Protein AF-A6TVT4-F1 (afdb_monomer)

Radius of gyration: 26.57 Å; Cα contacts (8 Å, |Δi|>4): 561; chains: 1; bounding box: 89×46×65 Å

Organism: Alkaliphilus metalliredigens (strain QYMF) (NCBI:txid293826)

Sequence (328 aa):
MGGITVNKKIAVTGILLIVFSWIGNFMYFQSYQLEEPLFMEHYYDRGLRELVSFEIRYLINKNDNVNIYRIDIPGIPSERIRVSEQYSIDYVQHNLGVMVVEITDEEMHSWLNEDGIVFNEMTVYFNNGTSQQVDIGEIKIQKREAIDWEERALSQVSGGGSSNGNSYSLHKVEESLKVLSFEYDNKRKLEGFLHLYMNPSKIRLEEIMESESAFMESINEEDLKSQEELRRTYERMRDVQGSLFQIDGLTIKDIHFPMEFNSGEQIKISYYFDSTEEHDQRYHLFIDIEAMLLIETVEGVRRIQSLYIQNRPQFSSRQIRQIIKERR

pLDDT: mean 84.96, std 11.51, range [45.69, 98.38]

Mean predicted aligned error: 8.49 Å

Nearest PDB structures (foldseek):
  1eut-assembly1_A  TM=2.486E-01  e=4.578E-05  Micromonospora viridifaciens
  7upl-assembly1_I  TM=2.698E-01  e=1.304E-02  Homo sapiens
  8jiz-assembly1_F  TM=2.534E-01  e=8.913E-03  Homo sapiens
  8il3-assembly1_A  TM=2.626E-01  e=5.357E-02  Homo sapiens
  6y92-assembly1_L  TM=2.748E-01  e=3.219E-01  Homo sapiens

Foldseek 3Di:
DDDDDDDPVVVVVVVVVVVVVVVVVVVVLVVLADPDKAWFAEAAEAEDDQKDKDKTKIKHFPPDPKDWQFKAFPQAPRVQWGKDWDDWDDDPTIIITIIMIMGHDPVQVVRADQFGDKGQWMWTAIPVGDIDIDGHHIYGYGHDPDDDPVRDQWDWPDKDDDLQQKIKTKIAGQAKKWFAAKDW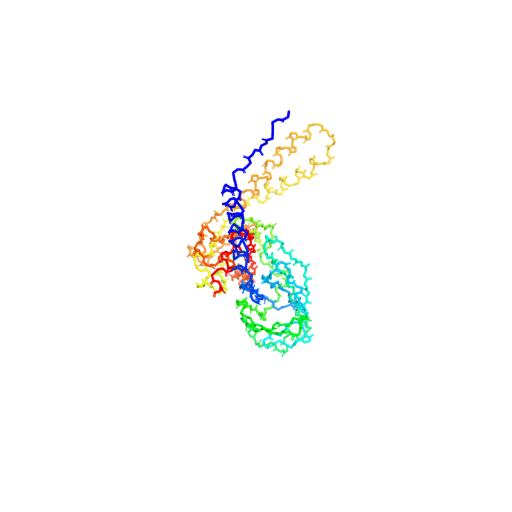PPCVVCVVFKWKFKDQDPPPVVLQVVLVVQLVVLVPDPDPVSVVSNVVSVVSNVVSVVVLRDDDHDTSVPDDDTDIDHHGTMMMMMMGGPPVDPPPPCLRYWYWIWMWTWMAGPVRDTDIDIDIRTDDHDDDSVRSSVNSVVVD

Solvent-accessible surface area (backbone atoms only — not comparable to full-atom values): 18505 Å² total; per-residue (Å²): 136,86,79,84,82,76,55,68,68,59,54,52,51,52,51,50,52,52,52,52,50,51,51,52,51,49,53,55,54,54,75,69,57,64,94,61,73,46,58,41,41,30,42,35,47,39,66,56,52,67,64,40,74,50,78,49,46,32,38,39,43,63,85,61,90,75,44,76,72,45,61,41,45,82,92,48,65,50,93,36,51,46,68,44,76,75,55,66,48,83,48,95,67,30,27,42,38,35,35,39,40,36,42,56,41,95,59,51,79,77,74,41,52,85,78,26,52,75,45,38,52,36,37,41,34,33,75,85,76,52,73,47,79,42,64,38,45,42,42,35,43,27,68,47,86,79,76,54,82,91,72,50,53,59,45,79,77,48,70,52,75,48,98,78,43,38,34,28,39,33,27,37,26,68,47,40,31,30,40,57,47,80,46,56,80,64,54,82,78,37,56,92,33,57,47,50,22,42,21,86,39,83,70,58,57,64,63,53,53,52,37,52,50,54,40,61,56,38,72,73,50,97,48,83,72,31,56,62,50,43,48,54,33,50,50,50,46,51,52,51,53,51,57,58,65,50,84,56,62,43,43,61,88,74,57,74,66,64,44,79,45,51,51,75,38,35,42,36,41,27,36,34,47,66,58,83,49,101,75,51,86,63,57,66,44,34,33,39,32,54,30,36,33,36,32,32,36,81,87,67,52,73,50,73,49,78,42,83,48,75,38,79,69,82,77,50,70,65,52,52,56,47,53,56,63,74,76,106

Structure (mmCIF, N/CA/C/O backbone):
data_AF-A6TVT4-F1
#
_entry.id   AF-A6TVT4-F1
#
loop_
_atom_site.group_PDB
_atom_site.id
_atom_site.type_symbol
_atom_site.label_atom_id
_atom_site.label_alt_id
_atom_site.label_comp_id
_atom_site.label_asym_id
_atom_site.label_entity_id
_atom_site.label_seq_id
_atom_site.pdbx_PDB_ins_code
_atom_site.Cartn_x
_atom_site.Cartn_y
_atom_site.Cartn_z
_atom_site.occupancy
_atom_site.B_iso_or_equiv
_atom_site.auth_seq_id
_atom_site.auth_comp_id
_atom_site.auth_asym_id
_atom_site.auth_atom_id
_atom_site.pdbx_PDB_model_num
ATOM 1 N N . MET A 1 1 ? 64.534 11.459 -24.566 1.00 45.69 1 MET A N 1
ATOM 2 C CA . MET A 1 1 ? 63.091 11.139 -24.605 1.00 45.69 1 MET A CA 1
ATOM 3 C C . MET A 1 1 ? 62.943 9.752 -25.213 1.00 45.69 1 MET A C 1
ATOM 5 O O . MET A 1 1 ? 63.152 9.608 -26.408 1.00 45.69 1 MET A O 1
ATOM 9 N N . GLY A 1 2 ? 62.726 8.719 -24.395 1.00 49.88 2 GLY A N 1
ATOM 10 C CA . GLY A 1 2 ? 62.531 7.353 -24.892 1.00 49.88 2 GLY A CA 1
ATOM 11 C C . GLY A 1 2 ? 61.108 7.190 -25.418 1.00 49.88 2 GLY A C 1
ATOM 12 O O . GLY A 1 2 ? 60.162 7.319 -24.647 1.00 49.88 2 GLY A O 1
ATOM 13 N N . GLY A 1 3 ? 60.951 6.965 -26.722 1.00 57.78 3 GLY A N 1
ATOM 14 C CA . GLY A 1 3 ? 59.649 6.707 -27.334 1.00 57.78 3 GLY A CA 1
ATOM 15 C C . GLY A 1 3 ? 59.134 5.324 -26.939 1.00 57.78 3 GLY A C 1
ATOM 16 O O . GLY A 1 3 ? 59.814 4.323 -27.158 1.00 57.78 3 GLY A O 1
ATOM 17 N N . ILE A 1 4 ? 57.937 5.262 -26.358 1.00 68.75 4 ILE A N 1
ATOM 18 C CA . ILE A 1 4 ? 57.260 3.997 -26.063 1.00 68.75 4 ILE A CA 1
ATOM 19 C C . ILE A 1 4 ? 56.846 3.370 -27.399 1.00 68.75 4 ILE A C 1
ATOM 21 O O . ILE A 1 4 ? 55.979 3.888 -28.099 1.00 68.75 4 ILE A O 1
ATOM 25 N N . THR A 1 5 ? 57.466 2.250 -27.767 1.00 76.81 5 THR A N 1
ATOM 26 C CA . THR A 1 5 ? 57.060 1.446 -28.925 1.00 76.81 5 THR A CA 1
ATOM 27 C C . THR A 1 5 ? 55.989 0.452 -28.481 1.00 76.81 5 THR A C 1
ATOM 29 O O . THR A 1 5 ? 56.276 -0.609 -27.934 1.00 76.81 5 THR A O 1
ATOM 32 N N . VAL A 1 6 ? 54.717 0.808 -28.670 1.00 76.25 6 VAL A N 1
ATOM 33 C CA . VAL A 1 6 ? 53.602 -0.094 -28.346 1.00 76.25 6 VAL A CA 1
ATOM 34 C C . VAL A 1 6 ? 53.553 -1.223 -29.375 1.00 76.25 6 VAL A C 1
ATOM 36 O O . VAL A 1 6 ? 53.468 -0.988 -30.581 1.00 76.25 6 VAL A O 1
ATOM 39 N N . ASN A 1 7 ? 53.586 -2.470 -28.905 1.00 89.88 7 ASN A N 1
ATOM 40 C CA . ASN A 1 7 ? 53.438 -3.637 -29.767 1.00 89.88 7 ASN A CA 1
ATOM 41 C C . ASN A 1 7 ? 52.043 -3.628 -30.415 1.00 89.88 7 ASN A C 1
ATOM 43 O O . ASN A 1 7 ? 51.029 -3.726 -29.722 1.00 89.88 7 ASN A O 1
ATOM 47 N N . LYS A 1 8 ? 51.995 -3.561 -31.751 1.00 89.75 8 LYS A N 1
ATOM 48 C CA . LYS A 1 8 ? 50.755 -3.522 -32.543 1.00 89.75 8 LYS A CA 1
ATOM 49 C C . LYS A 1 8 ? 49.757 -4.618 -32.149 1.00 89.75 8 LYS A C 1
ATOM 51 O O . LYS A 1 8 ? 48.560 -4.356 -32.126 1.00 89.75 8 LYS A O 1
ATOM 56 N N . LYS A 1 9 ? 50.227 -5.824 -31.807 1.00 91.69 9 LYS A N 1
ATOM 57 C CA . LYS A 1 9 ? 49.352 -6.929 -31.378 1.00 91.69 9 LYS A CA 1
ATOM 58 C C . LYS A 1 9 ? 48.666 -6.628 -30.045 1.00 91.69 9 LYS A C 1
ATOM 60 O O . LYS A 1 9 ? 47.471 -6.850 -29.924 1.00 91.69 9 LYS A O 1
ATOM 65 N N . ILE A 1 10 ? 49.402 -6.072 -29.081 1.00 92.69 10 ILE A N 1
ATOM 66 C CA . ILE A 1 10 ? 48.860 -5.688 -27.769 1.00 92.69 10 ILE A CA 1
ATOM 67 C C . ILE A 1 10 ? 47.828 -4.567 -27.932 1.00 92.69 10 ILE A C 1
ATOM 69 O O . ILE A 1 10 ? 46.756 -4.641 -27.341 1.00 92.69 10 ILE A O 1
ATOM 73 N N . ALA A 1 11 ? 48.110 -3.575 -28.784 1.00 92.88 11 ALA A N 1
ATOM 74 C CA . ALA A 1 11 ? 47.167 -2.495 -29.072 1.00 92.88 11 ALA A CA 1
ATOM 75 C C . ALA A 1 11 ? 45.859 -3.015 -29.695 1.00 92.88 11 ALA A C 1
ATOM 77 O O . ALA A 1 11 ? 44.779 -2.646 -29.242 1.00 92.88 11 ALA A O 1
ATOM 78 N N . VAL A 1 12 ? 45.942 -3.909 -30.688 1.00 96.06 12 VAL A N 1
ATOM 79 C CA . VAL A 1 12 ? 44.755 -4.506 -31.328 1.00 96.06 12 VAL A CA 1
ATOM 80 C C . VAL A 1 12 ?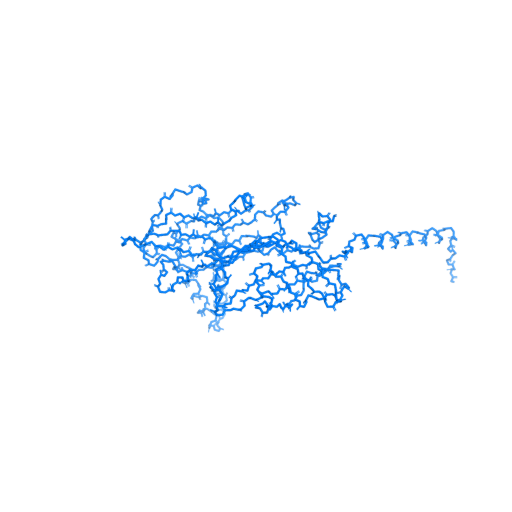 43.942 -5.333 -30.331 1.00 96.06 12 VAL A C 1
ATOM 82 O O . VAL A 1 12 ? 42.728 -5.164 -30.261 1.00 96.06 12 VAL A O 1
ATOM 85 N N . THR A 1 13 ? 44.589 -6.180 -29.525 1.00 96.44 13 THR A N 1
ATOM 86 C CA . THR A 1 13 ? 43.893 -6.961 -28.491 1.00 96.44 13 THR A CA 1
ATOM 87 C C . THR A 1 13 ? 43.219 -6.056 -27.460 1.00 96.44 13 THR A C 1
ATOM 89 O O . THR A 1 13 ? 42.072 -6.300 -27.096 1.00 96.44 13 THR A O 1
ATOM 92 N N . GLY A 1 14 ? 43.891 -4.986 -27.024 1.00 96.50 14 GLY A N 1
ATOM 93 C CA . GLY A 1 14 ? 43.314 -4.007 -26.103 1.00 96.50 14 GLY A CA 1
ATOM 94 C C . GLY A 1 14 ? 42.065 -3.332 -26.674 1.00 96.50 14 GLY A C 1
ATOM 95 O O . GLY A 1 14 ? 41.047 -3.259 -25.993 1.00 96.50 14 GLY A O 1
ATOM 96 N N . ILE A 1 15 ? 42.106 -2.915 -27.945 1.00 97.00 15 ILE A N 1
ATOM 97 C CA . ILE A 1 15 ? 40.943 -2.335 -28.635 1.00 97.00 15 ILE A CA 1
ATOM 98 C C . ILE A 1 15 ? 39.796 -3.346 -28.706 1.00 97.00 15 ILE A C 1
ATOM 100 O O . ILE A 1 15 ? 38.663 -2.992 -28.394 1.00 97.00 15 ILE A O 1
ATOM 104 N N . LEU A 1 16 ? 40.072 -4.605 -29.063 1.00 97.75 16 LEU A N 1
ATOM 105 C CA . LEU A 1 16 ? 39.039 -5.642 -29.121 1.00 97.75 16 LEU A CA 1
ATOM 106 C C . LEU A 1 16 ? 38.374 -5.867 -27.759 1.00 97.75 16 LEU A C 1
ATOM 108 O O . LEU A 1 16 ? 37.152 -5.940 -27.699 1.00 97.75 16 LEU A O 1
ATOM 112 N N . LEU A 1 17 ? 39.141 -5.918 -26.666 1.00 97.69 17 LEU A N 1
ATOM 113 C CA . LEU A 1 17 ? 38.578 -6.054 -25.317 1.00 97.69 17 LEU A CA 1
ATOM 114 C C . LEU A 1 17 ? 37.682 -4.869 -24.939 1.00 97.69 17 LEU A C 1
ATOM 116 O O . LEU A 1 17 ? 36.621 -5.075 -24.355 1.00 97.69 17 LEU A O 1
ATOM 120 N N . ILE A 1 18 ? 38.072 -3.645 -25.304 1.00 97.44 18 ILE A N 1
ATOM 121 C CA . ILE A 1 18 ? 37.246 -2.450 -25.083 1.00 97.44 18 ILE A CA 1
ATOM 122 C C . ILE A 1 18 ? 35.948 -2.539 -25.894 1.00 97.44 18 ILE A C 1
ATOM 124 O O . ILE A 1 18 ? 34.875 -2.304 -25.345 1.00 97.44 18 ILE A O 1
ATOM 128 N N . VAL A 1 19 ? 36.025 -2.927 -27.171 1.00 97.88 19 VAL A N 1
ATOM 129 C CA . VAL A 1 19 ? 34.846 -3.092 -28.038 1.00 97.88 19 VAL A CA 1
ATOM 130 C C . VAL A 1 19 ? 33.913 -4.175 -27.495 1.00 97.88 19 VAL A C 1
ATOM 132 O O . VAL A 1 19 ? 32.715 -3.935 -27.386 1.00 97.88 19 VAL A O 1
ATOM 135 N N . PHE A 1 20 ? 34.435 -5.336 -27.092 1.00 97.50 20 PHE A N 1
ATOM 136 C CA . PHE A 1 20 ? 33.619 -6.402 -26.503 1.00 97.50 20 PHE A CA 1
ATOM 137 C C . PHE A 1 20 ? 33.000 -5.998 -25.166 1.00 97.50 20 PHE A C 1
ATOM 139 O O . PHE A 1 20 ? 31.839 -6.313 -24.923 1.00 97.50 20 PHE A O 1
ATOM 146 N N . SER A 1 21 ? 33.736 -5.271 -24.324 1.00 95.81 21 SER A N 1
ATOM 147 C CA . SER A 1 21 ? 33.201 -4.718 -23.077 1.00 95.81 21 SER A CA 1
ATOM 148 C C . SER A 1 21 ? 32.055 -3.741 -23.352 1.00 95.81 21 SER A C 1
ATOM 150 O O . SER A 1 21 ? 30.996 -3.831 -22.733 1.00 95.81 21 SER A O 1
ATOM 152 N N . TRP A 1 22 ? 32.216 -2.862 -24.345 1.00 97.19 22 TRP A N 1
ATOM 153 C CA . TRP A 1 22 ? 31.176 -1.920 -24.748 1.00 97.19 22 TRP A CA 1
ATOM 154 C C . TRP A 1 22 ? 29.938 -2.624 -25.316 1.00 97.19 22 TRP A C 1
ATOM 156 O O . TRP A 1 22 ? 28.825 -2.303 -24.908 1.00 97.19 22 TRP A O 1
ATOM 166 N N . ILE A 1 23 ? 30.118 -3.630 -26.183 1.00 97.00 23 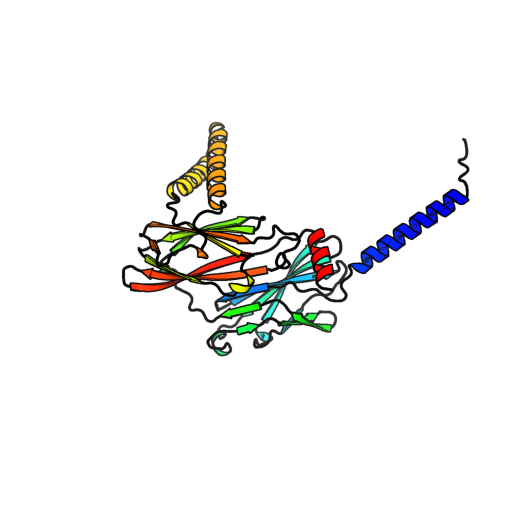ILE A N 1
ATOM 167 C CA . ILE A 1 23 ? 29.018 -4.453 -26.715 1.00 97.00 23 ILE A CA 1
ATOM 168 C C . ILE A 1 23 ? 28.302 -5.191 -25.582 1.00 97.00 23 ILE A C 1
ATOM 170 O O . ILE A 1 23 ? 27.077 -5.153 -25.512 1.00 97.00 23 ILE A O 1
ATOM 174 N N . GLY A 1 24 ? 29.047 -5.825 -24.673 1.00 95.56 24 GLY A N 1
ATOM 175 C CA . GLY A 1 24 ? 28.477 -6.527 -23.526 1.00 95.56 24 GLY A CA 1
ATOM 176 C C . GLY A 1 24 ? 27.672 -5.590 -22.628 1.00 95.56 24 GLY A C 1
ATOM 177 O O . GLY A 1 24 ? 26.553 -5.919 -22.244 1.00 95.56 24 GLY A O 1
ATOM 178 N N . ASN A 1 25 ? 28.192 -4.390 -22.363 1.00 93.00 25 ASN A N 1
ATOM 179 C CA . ASN A 1 25 ? 27.486 -3.371 -21.594 1.00 93.00 25 ASN A CA 1
ATOM 180 C C . ASN A 1 25 ? 26.237 -2.845 -22.322 1.00 93.00 25 ASN A C 1
ATOM 182 O O . ASN A 1 25 ? 25.205 -2.635 -21.691 1.00 93.00 25 ASN A O 1
ATOM 186 N N . PHE A 1 26 ? 26.298 -2.667 -23.644 1.00 92.44 26 PHE A N 1
ATOM 187 C CA . PHE A 1 26 ? 25.147 -2.256 -24.449 1.00 92.44 26 PHE A CA 1
ATOM 188 C C . PHE A 1 26 ? 24.051 -3.328 -24.466 1.00 92.44 26 PHE A C 1
ATOM 190 O O . PHE A 1 26 ? 22.891 -3.014 -24.218 1.00 92.44 26 PHE A O 1
ATOM 197 N N . MET A 1 27 ? 24.411 -4.597 -24.686 1.00 92.19 27 MET A N 1
ATOM 198 C CA . MET A 1 27 ? 23.471 -5.722 -24.615 1.00 92.19 27 MET A CA 1
ATOM 199 C C . MET A 1 27 ? 22.864 -5.860 -23.218 1.00 92.19 27 MET A C 1
ATOM 201 O O . MET A 1 27 ? 21.666 -6.092 -23.096 1.00 92.19 27 MET A O 1
ATOM 205 N N . TYR A 1 28 ? 23.675 -5.674 -22.172 1.00 89.25 28 TYR A N 1
ATOM 206 C CA . TYR A 1 28 ? 23.197 -5.644 -20.794 1.00 89.25 28 TYR A CA 1
ATOM 207 C C . TYR A 1 28 ? 22.213 -4.494 -20.571 1.00 89.25 28 TYR A C 1
ATOM 209 O O . TYR A 1 28 ? 21.172 -4.703 -19.975 1.00 89.25 28 TYR A O 1
ATOM 217 N N . PHE A 1 29 ? 22.488 -3.284 -21.057 1.00 88.88 29 PHE A N 1
ATOM 218 C CA . PHE A 1 29 ? 21.552 -2.164 -20.934 1.00 88.88 29 PHE A CA 1
ATOM 219 C C . PHE A 1 29 ? 20.229 -2.429 -21.671 1.00 88.88 29 PHE A C 1
ATOM 221 O O . PHE A 1 29 ? 19.160 -2.215 -21.101 1.00 88.88 29 PHE A O 1
ATOM 228 N N . GLN A 1 30 ? 20.307 -2.937 -22.905 1.00 88.75 30 GLN A N 1
ATOM 229 C CA . GLN A 1 30 ? 19.146 -3.271 -23.733 1.00 88.75 30 GLN A CA 1
ATOM 230 C C . GLN A 1 30 ? 18.286 -4.375 -23.115 1.00 88.75 30 GLN A C 1
ATOM 232 O O . GLN A 1 30 ? 17.063 -4.284 -23.142 1.00 88.75 30 GLN A O 1
ATOM 237 N N . SER A 1 31 ? 18.895 -5.384 -22.482 1.00 88.31 31 SER A N 1
ATOM 238 C CA . SER A 1 31 ? 18.135 -6.483 -21.882 1.00 88.31 31 SER A CA 1
ATOM 239 C C . SER A 1 31 ? 17.253 -6.061 -20.704 1.00 88.31 31 SER A C 1
ATOM 241 O O . SER A 1 31 ? 16.359 -6.822 -20.350 1.00 88.31 31 SER A O 1
ATOM 243 N N . TYR A 1 32 ? 17.430 -4.860 -20.138 1.00 87.56 32 TYR A N 1
ATOM 244 C CA . TYR A 1 32 ? 16.547 -4.297 -19.106 1.00 87.56 32 TYR A CA 1
ATOM 245 C C . TYR A 1 32 ? 15.613 -3.184 -19.616 1.00 87.56 32 TYR A C 1
ATOM 247 O O . TYR A 1 32 ? 14.862 -2.635 -18.812 1.00 87.56 32 TYR A O 1
ATOM 255 N N . GLN A 1 33 ? 15.599 -2.853 -20.915 1.00 90.94 33 GLN A N 1
ATOM 256 C CA . GLN A 1 33 ? 14.662 -1.860 -21.472 1.00 90.94 33 GLN A CA 1
ATOM 257 C C . GLN A 1 33 ? 13.264 -2.447 -21.643 1.00 90.94 33 GLN A C 1
ATOM 259 O O . GLN A 1 33 ? 13.113 -3.455 -22.330 1.00 90.94 33 GLN A O 1
ATOM 264 N N . LEU A 1 34 ? 12.276 -1.901 -20.941 1.00 92.81 34 LEU A N 1
ATOM 265 C CA . LEU A 1 34 ? 10.877 -2.315 -21.010 1.00 92.81 34 LEU A CA 1
ATOM 266 C C . LEU A 1 34 ? 10.300 -1.979 -22.390 1.00 92.81 34 LEU A C 1
ATOM 268 O O . LEU A 1 34 ? 10.567 -0.898 -22.907 1.00 92.81 34 LEU A O 1
ATOM 272 N N . GLU A 1 35 ? 9.530 -2.894 -22.975 1.00 90.38 35 GLU A N 1
ATOM 273 C CA . GLU A 1 35 ? 8.803 -2.616 -24.224 1.00 90.38 35 GLU A CA 1
ATOM 274 C C . GLU A 1 35 ? 7.584 -1.719 -23.965 1.00 90.38 35 GLU A C 1
ATOM 276 O O . GLU A 1 35 ? 7.273 -0.842 -24.766 1.00 90.38 35 GLU A O 1
ATOM 281 N N . GLU A 1 36 ? 6.948 -1.902 -22.808 1.00 91.19 36 GLU A N 1
ATOM 282 C CA . GLU A 1 36 ? 5.792 -1.147 -22.330 1.00 91.19 36 GLU A CA 1
ATOM 283 C C . GLU A 1 36 ? 5.905 -0.870 -20.819 1.00 91.19 36 GLU A C 1
ATOM 285 O O . GLU A 1 36 ? 6.645 -1.576 -20.120 1.00 91.19 36 GLU A O 1
ATOM 290 N N . PRO A 1 37 ? 5.211 0.154 -20.288 1.00 93.50 37 PRO A N 1
ATOM 291 C CA . PRO A 1 37 ? 5.207 0.438 -18.858 1.00 93.50 37 PRO A CA 1
ATOM 292 C C . PRO A 1 37 ? 4.744 -0.764 -18.027 1.00 93.50 37 PRO A C 1
ATOM 294 O O . PRO A 1 37 ? 3.729 -1.393 -18.320 1.00 93.50 37 PRO A O 1
ATOM 297 N N . LEU A 1 38 ? 5.474 -1.058 -16.953 1.00 94.31 38 LEU A N 1
ATOM 298 C CA . LEU A 1 38 ? 5.184 -2.185 -16.070 1.00 94.31 38 LEU A CA 1
ATOM 299 C C . LEU A 1 38 ? 4.470 -1.700 -14.806 1.00 94.31 38 LEU A C 1
ATOM 301 O O . LEU A 1 38 ? 5.089 -1.069 -13.947 1.00 94.31 38 LEU A O 1
ATOM 305 N N . PHE A 1 39 ? 3.184 -2.010 -14.671 1.00 95.12 39 PHE A N 1
ATOM 306 C CA . PHE A 1 39 ? 2.383 -1.622 -13.509 1.00 95.12 39 PHE A CA 1
ATOM 307 C C . PHE A 1 39 ? 2.651 -2.529 -12.304 1.00 95.12 39 PHE A C 1
ATOM 309 O O . PHE A 1 39 ? 2.860 -3.739 -12.432 1.00 95.12 39 PHE A O 1
ATOM 316 N N . MET A 1 40 ? 2.680 -1.914 -11.122 1.00 94.81 40 MET A N 1
ATOM 317 C CA . MET A 1 40 ? 2.764 -2.624 -9.849 1.00 94.81 40 MET A CA 1
ATOM 318 C C . MET A 1 40 ? 1.395 -3.181 -9.468 1.00 94.81 40 MET A C 1
ATOM 320 O O . MET A 1 40 ? 0.361 -2.685 -9.911 1.00 94.81 40 MET A O 1
ATOM 324 N N . GLU A 1 41 ? 1.394 -4.195 -8.611 1.00 93.62 41 GLU A N 1
ATOM 325 C CA . GLU A 1 41 ? 0.162 -4.690 -8.008 1.00 93.62 41 GLU A CA 1
ATOM 326 C C . GLU A 1 41 ? -0.192 -3.899 -6.750 1.00 93.62 41 GLU A C 1
ATOM 328 O O . GLU A 1 41 ? 0.642 -3.680 -5.864 1.00 93.62 41 GLU A O 1
ATOM 333 N N . HIS A 1 42 ? -1.462 -3.526 -6.668 1.00 94.88 42 HIS A N 1
ATOM 334 C CA . HIS A 1 42 ? -2.056 -2.755 -5.593 1.00 94.88 42 HIS A CA 1
ATOM 335 C C . HIS A 1 42 ? -3.204 -3.565 -4.991 1.00 94.88 42 HIS A C 1
ATOM 337 O O . HIS A 1 42 ? -4.043 -4.078 -5.718 1.00 94.88 42 HIS A O 1
ATOM 343 N N . TYR A 1 43 ? -3.243 -3.683 -3.668 1.00 93.94 43 TYR A N 1
ATOM 344 C CA . TYR A 1 43 ? -4.336 -4.294 -2.913 1.00 93.94 43 TYR A CA 1
ATOM 345 C C . TYR A 1 43 ? -4.928 -3.234 -2.011 1.00 93.94 43 TYR A C 1
ATOM 347 O O . TYR A 1 43 ? -4.443 -3.008 -0.897 1.00 93.94 43 TYR A O 1
ATOM 355 N N . TYR A 1 44 ? -5.930 -2.539 -2.537 1.00 94.88 44 TYR A N 1
ATOM 356 C CA . TYR A 1 44 ? -6.535 -1.400 -1.867 1.00 94.88 44 TYR A CA 1
ATOM 357 C C . TYR A 1 44 ? -7.971 -1.697 -1.472 1.00 94.88 44 TYR A C 1
ATOM 359 O O . TYR A 1 44 ? -8.763 -2.161 -2.287 1.00 94.88 44 TYR A O 1
ATOM 367 N N . ASP A 1 45 ? -8.304 -1.361 -0.231 1.00 92.19 45 ASP A N 1
ATOM 368 C CA . ASP A 1 45 ? -9.676 -1.282 0.250 1.00 92.19 45 ASP A CA 1
ATOM 369 C C . ASP A 1 45 ? -9.965 0.171 0.644 1.00 92.19 45 ASP A C 1
ATOM 371 O O . ASP A 1 45 ? -9.241 0.776 1.444 1.00 92.19 45 ASP A O 1
ATOM 375 N N . ARG A 1 46 ? -10.971 0.777 0.015 1.00 89.12 46 ARG A N 1
ATOM 376 C CA . ARG A 1 46 ? -11.364 2.171 0.230 1.00 89.12 46 ARG A CA 1
ATOM 377 C C . ARG A 1 46 ? -12.843 2.243 0.566 1.00 89.12 46 ARG A C 1
ATOM 379 O O . ARG A 1 46 ? -13.687 1.822 -0.219 1.00 89.12 46 ARG A O 1
ATOM 386 N N . GLY A 1 47 ? -13.161 2.853 1.702 1.00 85.50 47 GLY A N 1
ATOM 387 C CA . GLY A 1 47 ? -14.522 3.293 1.985 1.00 85.50 47 GLY A CA 1
ATOM 388 C C . GLY A 1 47 ? -14.932 4.440 1.060 1.00 85.50 47 GLY A C 1
ATOM 389 O O . GLY A 1 47 ? -14.131 5.328 0.756 1.00 85.50 47 GLY A O 1
ATOM 390 N N . LEU A 1 48 ? -16.187 4.422 0.629 1.00 81.75 48 LEU A N 1
ATOM 391 C CA . LEU A 1 48 ? -16.786 5.483 -0.160 1.00 81.75 48 LEU A CA 1
ATOM 392 C C . LEU A 1 48 ? -16.872 6.766 0.673 1.00 81.75 48 LEU A C 1
ATOM 394 O O . LEU A 1 48 ? -17.409 6.775 1.777 1.00 81.75 48 LEU A O 1
ATOM 398 N N . ARG A 1 49 ? -16.321 7.849 0.135 1.00 77.25 49 ARG A N 1
ATOM 399 C CA . ARG A 1 49 ? -16.382 9.221 0.664 1.00 77.25 49 ARG A CA 1
ATOM 400 C C . ARG A 1 49 ? -16.628 10.152 -0.514 1.00 77.25 49 ARG A C 1
ATOM 402 O O . ARG A 1 49 ? -16.499 9.695 -1.635 1.00 77.25 49 ARG A O 1
ATOM 409 N N . GLU A 1 50 ? -16.896 11.437 -0.299 1.00 79.12 50 GLU A N 1
ATOM 410 C CA . GLU A 1 50 ? -17.078 12.417 -1.396 1.00 79.12 50 GLU A CA 1
ATOM 411 C C . GLU A 1 50 ? -15.930 12.406 -2.430 1.00 79.12 50 GLU A C 1
ATOM 413 O O . GLU A 1 50 ? -16.139 12.638 -3.622 1.00 79.12 50 GLU A O 1
ATOM 418 N N . LEU A 1 51 ? -14.716 12.084 -1.971 1.00 86.44 51 LEU A N 1
ATOM 419 C CA . LEU A 1 51 ? -13.522 11.907 -2.786 1.00 86.44 51 LEU A CA 1
ATOM 420 C C . LEU A 1 51 ? -12.828 10.594 -2.418 1.00 86.44 51 LEU A C 1
ATOM 422 O O . LEU A 1 51 ? -12.397 10.410 -1.276 1.00 86.44 51 LEU A O 1
ATOM 426 N N . VAL A 1 52 ? -12.665 9.707 -3.400 1.00 90.94 52 VAL A N 1
ATOM 427 C CA . VAL A 1 52 ? -11.804 8.524 -3.278 1.00 90.94 52 VAL A CA 1
ATOM 428 C C . VAL A 1 52 ? -10.508 8.801 -4.027 1.00 90.94 52 VAL A C 1
ATOM 430 O O . VAL A 1 52 ? -10.535 9.113 -5.214 1.00 90.94 52 VAL A O 1
ATOM 433 N N . SER A 1 53 ? -9.374 8.684 -3.336 1.00 93.56 53 SER A N 1
ATOM 434 C CA . SER A 1 53 ? -8.047 8.871 -3.926 1.00 93.56 53 SER A CA 1
ATOM 435 C C . SER A 1 53 ? -7.128 7.697 -3.601 1.00 93.56 53 SER A C 1
ATOM 437 O O . SER A 1 53 ? -7.145 7.170 -2.482 1.00 93.56 53 SER A O 1
ATOM 439 N N . PHE A 1 54 ? -6.340 7.269 -4.585 1.00 95.06 54 PHE A N 1
ATOM 440 C CA . PHE A 1 54 ? -5.317 6.240 -4.421 1.00 95.06 54 PHE A CA 1
ATOM 441 C C . PHE A 1 54 ? -4.170 6.408 -5.424 1.00 95.06 54 PHE A C 1
ATOM 443 O O . PHE A 1 54 ? -4.324 7.000 -6.490 1.00 95.06 54 PHE A O 1
ATOM 450 N N . GLU A 1 55 ? -3.001 5.873 -5.072 1.00 95.69 55 GLU A N 1
ATOM 451 C CA . GLU A 1 55 ? -1.798 5.922 -5.907 1.00 95.69 55 GLU A CA 1
ATOM 452 C C . GLU A 1 55 ? -1.627 4.625 -6.697 1.00 95.69 55 GLU A C 1
ATOM 454 O O . GLU A 1 55 ? -1.570 3.543 -6.111 1.00 95.69 55 GLU A O 1
ATOM 459 N N . ILE A 1 56 ? -1.445 4.744 -8.007 1.00 96.50 56 ILE A N 1
ATOM 460 C CA . ILE A 1 56 ? -0.998 3.670 -8.886 1.00 96.50 56 ILE A CA 1
ATOM 461 C C . ILE A 1 56 ? 0.464 3.905 -9.252 1.00 96.50 56 ILE A C 1
ATOM 463 O O . ILE A 1 56 ? 0.849 4.983 -9.710 1.00 96.50 56 ILE A O 1
ATOM 467 N N . ARG A 1 57 ? 1.287 2.875 -9.073 1.00 95.69 57 ARG A N 1
ATOM 468 C CA . ARG A 1 57 ? 2.724 2.907 -9.338 1.00 95.69 57 ARG A CA 1
ATOM 469 C C . ARG A 1 57 ? 3.079 2.045 -10.536 1.00 95.69 57 ARG A C 1
ATOM 471 O O . ARG A 1 57 ? 2.538 0.955 -10.715 1.00 95.69 57 ARG A O 1
ATOM 478 N N . TYR A 1 58 ? 4.008 2.538 -11.344 1.00 95.19 58 TYR A N 1
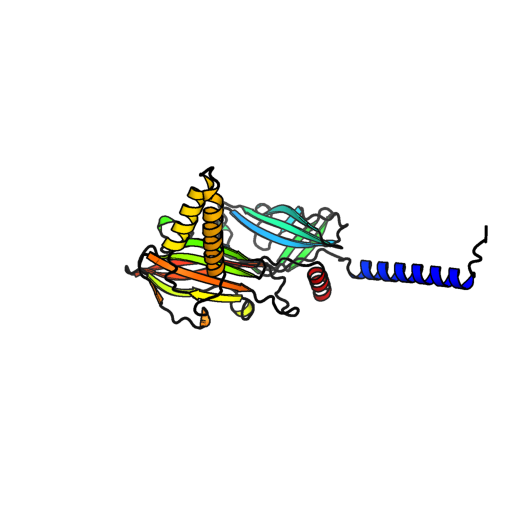ATOM 479 C CA . TYR A 1 58 ? 4.409 1.895 -12.590 1.00 95.19 58 TYR A CA 1
ATOM 480 C C . TYR A 1 58 ? 5.876 2.194 -12.920 1.00 95.19 58 TYR A C 1
ATOM 482 O O . TYR A 1 58 ? 6.416 3.225 -12.523 1.00 95.19 58 TYR A O 1
ATOM 490 N N . LEU A 1 59 ? 6.545 1.274 -13.611 1.00 95.06 59 LEU A N 1
ATOM 491 C CA . LEU A 1 59 ? 7.924 1.421 -14.071 1.00 95.06 59 LEU A CA 1
ATOM 492 C C . LEU A 1 59 ? 7.961 1.765 -15.554 1.00 95.06 59 LEU A C 1
ATOM 494 O O . LEU A 1 59 ? 7.337 1.089 -16.368 1.00 95.06 59 LEU A O 1
ATOM 498 N N . ILE A 1 60 ? 8.770 2.762 -15.896 1.00 94.44 60 ILE A N 1
ATOM 499 C CA . ILE A 1 60 ? 9.095 3.143 -17.277 1.00 94.44 60 ILE A CA 1
ATOM 500 C C . ILE A 1 60 ? 10.607 3.193 -17.464 1.00 94.44 60 ILE A C 1
ATOM 502 O O . ILE A 1 60 ? 11.360 3.303 -16.485 1.00 94.44 60 ILE A O 1
ATOM 506 N N . ASN A 1 61 ? 11.085 3.125 -18.709 1.00 94.38 61 ASN A N 1
ATOM 507 C CA . ASN A 1 61 ? 12.504 3.361 -18.951 1.00 94.38 61 ASN A CA 1
ATOM 508 C C . ASN A 1 61 ? 12.839 4.824 -18.668 1.00 94.38 61 ASN A C 1
ATOM 510 O O . ASN A 1 61 ? 12.040 5.727 -18.900 1.00 94.38 61 ASN A O 1
ATOM 514 N N . LYS A 1 62 ? 14.064 5.075 -18.204 1.00 90.94 62 LYS A N 1
ATOM 515 C CA . LYS A 1 62 ? 14.493 6.416 -17.783 1.00 90.94 62 LYS A CA 1
ATOM 516 C C . LYS A 1 62 ? 14.396 7.490 -18.877 1.00 90.94 62 LYS A C 1
ATOM 518 O O . LYS A 1 62 ? 14.273 8.669 -18.564 1.00 90.94 62 LYS A O 1
ATOM 523 N N . ASN A 1 63 ? 14.488 7.083 -20.141 1.00 88.25 63 ASN A N 1
ATOM 524 C CA . ASN A 1 63 ? 14.465 7.986 -21.291 1.00 88.25 63 ASN A CA 1
ATOM 525 C C . ASN A 1 63 ? 13.110 8.004 -22.017 1.00 88.25 63 ASN A C 1
ATOM 527 O O . ASN A 1 63 ? 13.007 8.644 -23.065 1.00 88.25 63 ASN A O 1
ATOM 531 N N . ASP A 1 64 ? 12.095 7.312 -21.494 1.00 88.69 64 ASP A N 1
ATOM 532 C CA . ASP A 1 64 ? 10.761 7.343 -22.082 1.00 88.69 64 ASP A CA 1
ATOM 533 C C . ASP A 1 64 ? 10.075 8.660 -21.710 1.00 88.69 64 ASP A C 1
ATOM 535 O O . ASP A 1 64 ? 10.021 9.044 -20.546 1.00 88.69 64 ASP A O 1
ATOM 539 N N . ASN A 1 65 ? 9.540 9.358 -22.712 1.00 84.38 65 ASN A N 1
ATOM 540 C CA . ASN A 1 65 ? 8.746 10.581 -22.528 1.00 84.38 65 ASN A CA 1
ATOM 541 C C . ASN A 1 65 ? 7.235 10.284 -22.595 1.00 84.38 65 ASN A C 1
ATOM 543 O O . ASN A 1 65 ? 6.442 11.060 -23.142 1.00 84.38 65 ASN A O 1
ATOM 547 N N . VAL A 1 66 ? 6.865 9.086 -22.144 1.00 86.38 66 VAL A N 1
ATOM 548 C CA . VAL A 1 66 ? 5.504 8.566 -22.201 1.00 86.38 66 VAL A CA 1
ATOM 549 C C . VAL A 1 66 ? 4.824 8.876 -20.878 1.00 86.38 66 VAL A C 1
ATOM 551 O O . VAL A 1 66 ? 5.216 8.339 -19.848 1.00 86.38 66 VAL A O 1
ATOM 554 N N . ASN A 1 67 ? 3.789 9.711 -20.929 1.00 89.75 67 ASN A N 1
ATOM 555 C CA . ASN A 1 67 ? 3.027 10.112 -19.749 1.00 89.75 67 ASN A CA 1
ATOM 556 C C . ASN A 1 67 ? 1.597 9.595 -19.856 1.00 89.75 67 ASN A C 1
ATOM 558 O O . ASN A 1 67 ? 0.993 9.614 -20.937 1.00 89.75 67 ASN A O 1
ATOM 562 N N . ILE A 1 68 ? 1.046 9.182 -18.721 1.00 93.75 68 ILE A N 1
ATOM 563 C CA . ILE A 1 68 ? -0.355 8.790 -18.599 1.00 93.75 68 ILE A CA 1
ATOM 564 C C . ILE A 1 68 ? -1.190 10.061 -18.472 1.00 93.75 68 ILE A C 1
ATOM 566 O O . ILE A 1 68 ? -0.969 10.859 -17.565 1.00 93.75 68 ILE A O 1
ATOM 570 N N . TYR A 1 69 ? -2.151 10.259 -19.372 1.00 94.06 69 TYR A N 1
ATOM 571 C CA . TYR A 1 69 ? -3.040 11.429 -19.317 1.00 94.06 69 TYR A CA 1
ATOM 572 C C . TYR A 1 69 ? -4.498 11.065 -19.031 1.00 94.06 69 TYR A C 1
ATOM 574 O O . TYR A 1 69 ? -5.303 11.944 -18.723 1.00 94.06 69 TYR A O 1
ATOM 582 N N . ARG A 1 70 ? -4.854 9.784 -19.159 1.00 96.19 70 ARG A N 1
ATOM 583 C CA . ARG A 1 70 ? -6.196 9.271 -18.890 1.00 96.19 70 ARG A CA 1
ATOM 584 C C . ARG A 1 70 ? -6.130 7.790 -18.540 1.00 96.19 70 ARG A C 1
ATOM 586 O O . ARG A 1 70 ? -5.299 7.058 -19.076 1.00 96.19 70 ARG A O 1
ATOM 593 N N . ILE A 1 71 ? -7.066 7.360 -17.704 1.00 97.38 71 ILE A N 1
ATOM 594 C CA . ILE A 1 71 ? -7.389 5.951 -17.500 1.00 97.38 71 ILE A CA 1
ATOM 595 C C . ILE A 1 71 ? -8.892 5.732 -17.650 1.00 97.38 71 ILE A C 1
ATOM 597 O O . ILE A 1 71 ? -9.675 6.654 -17.426 1.00 97.38 71 ILE A O 1
ATOM 601 N N . ASP A 1 72 ? -9.273 4.507 -17.986 1.00 97.69 72 ASP A N 1
ATOM 602 C CA . ASP A 1 72 ? -10.643 4.020 -17.889 1.00 97.69 72 ASP A CA 1
ATOM 603 C C . ASP A 1 72 ? -10.666 2.816 -16.940 1.00 97.69 72 ASP A C 1
ATOM 605 O O . ASP A 1 72 ? -9.940 1.837 -17.140 1.00 97.69 72 ASP A O 1
ATOM 609 N N . ILE A 1 73 ? -11.506 2.896 -15.907 1.00 96.31 73 ILE A N 1
ATOM 610 C CA . ILE A 1 73 ? -11.726 1.818 -14.941 1.00 96.31 73 ILE A CA 1
ATOM 611 C C . ILE A 1 73 ? -13.087 1.184 -15.252 1.00 96.31 73 ILE A C 1
ATOM 613 O O . ILE A 1 73 ? -14.085 1.908 -15.320 1.00 96.31 73 ILE A O 1
ATOM 617 N N . PRO A 1 74 ? -13.170 -0.145 -15.438 1.00 93.88 74 PRO A N 1
ATOM 618 C CA . PRO A 1 74 ? -14.443 -0.816 -15.672 1.00 93.88 74 PRO A CA 1
ATOM 619 C C . PRO A 1 74 ? -15.471 -0.473 -14.588 1.00 93.88 74 PRO A C 1
ATOM 621 O O . PRO A 1 74 ? -15.191 -0.606 -13.403 1.00 93.88 74 PRO A O 1
ATOM 624 N N . GLY A 1 75 ? -16.663 -0.031 -14.999 1.00 90.38 75 GLY A N 1
ATOM 625 C CA . GLY A 1 75 ? -17.759 0.320 -14.089 1.00 90.38 75 GLY A CA 1
ATOM 626 C C . GLY A 1 75 ? -17.691 1.724 -13.476 1.00 90.38 75 GLY A C 1
ATOM 627 O O . GLY A 1 75 ? -18.600 2.081 -12.733 1.00 90.38 75 GLY A O 1
ATOM 628 N N . ILE A 1 76 ? -16.679 2.534 -13.810 1.00 91.81 76 ILE A N 1
ATOM 629 C CA . ILE A 1 76 ? -16.576 3.935 -13.380 1.00 91.81 76 ILE A CA 1
ATOM 630 C C . ILE A 1 76 ? -16.616 4.844 -14.617 1.00 91.81 76 ILE A C 1
ATOM 632 O O . ILE A 1 76 ? -15.795 4.665 -15.520 1.00 91.81 76 ILE A O 1
ATOM 636 N N . PRO A 1 77 ? -17.533 5.826 -14.695 1.00 91.81 77 PRO A N 1
ATOM 637 C CA . PRO A 1 77 ? -17.566 6.759 -15.819 1.00 91.81 77 PRO A CA 1
ATOM 638 C C . PRO A 1 77 ? -16.270 7.579 -15.904 1.00 91.81 77 PRO A C 1
ATOM 640 O O . PRO A 1 77 ? -15.849 8.191 -14.920 1.00 91.81 77 PRO A O 1
ATOM 643 N N . SER A 1 78 ? -15.633 7.610 -17.077 1.00 92.38 78 SER A N 1
ATOM 644 C CA . SER A 1 78 ? -14.311 8.224 -17.276 1.00 92.38 78 SER A CA 1
ATOM 645 C C . SER A 1 78 ? -14.259 9.705 -16.895 1.00 92.38 78 SER A C 1
ATOM 647 O O . SER A 1 78 ? -13.235 10.187 -16.427 1.00 92.38 78 SER A O 1
ATOM 649 N N . GLU A 1 79 ? -15.357 10.440 -17.062 1.00 91.44 79 GLU A N 1
ATOM 650 C CA . GLU A 1 79 ? -15.485 11.850 -16.686 1.00 91.44 79 GLU A CA 1
ATOM 651 C C . GLU A 1 79 ? -15.408 12.100 -15.171 1.00 91.44 79 GLU A C 1
ATOM 653 O O . GLU A 1 79 ? -15.185 13.234 -14.744 1.00 91.44 79 GLU A O 1
ATOM 658 N N . ARG A 1 80 ? -15.583 11.051 -14.356 1.00 91.81 80 ARG A N 1
ATOM 659 C CA . ARG A 1 80 ? -15.466 11.097 -12.891 1.00 91.81 80 ARG A CA 1
ATOM 660 C C . ARG A 1 80 ? -14.065 10.771 -12.398 1.00 91.81 80 ARG A C 1
ATOM 662 O O . ARG A 1 80 ? -13.790 10.963 -11.217 1.00 91.81 80 ARG A O 1
ATOM 669 N N . ILE A 1 81 ? -13.199 10.293 -13.289 1.00 94.56 81 ILE A N 1
ATOM 670 C CA . ILE A 1 81 ? -11.830 9.917 -12.973 1.00 94.56 81 ILE A CA 1
ATOM 671 C C . ILE A 1 81 ? -10.912 11.072 -13.351 1.00 94.56 81 ILE A C 1
ATOM 673 O O . ILE A 1 81 ? -10.826 11.484 -14.509 1.00 94.56 81 ILE A O 1
ATOM 677 N N . ARG A 1 82 ? -10.178 11.580 -12.368 1.00 95.56 82 ARG A N 1
ATOM 678 C CA . ARG A 1 82 ? -9.065 12.497 -12.586 1.00 95.56 82 ARG A CA 1
ATOM 679 C C . ARG A 1 82 ? -7.775 11.753 -12.321 1.00 95.56 82 ARG A C 1
ATOM 681 O O . ARG A 1 82 ? -7.647 11.037 -11.333 1.00 95.56 82 ARG A O 1
ATOM 688 N N . VAL A 1 83 ? -6.820 11.939 -13.218 1.00 95.25 83 VAL A N 1
ATOM 689 C CA . VAL A 1 83 ? -5.465 11.434 -13.043 1.00 95.25 83 VAL A CA 1
ATOM 690 C C . VAL A 1 83 ? -4.510 12.603 -12.988 1.00 95.25 83 VAL A C 1
ATOM 692 O O . VAL A 1 83 ? -4.611 13.547 -13.773 1.00 95.25 83 VAL A O 1
ATOM 695 N N . SER A 1 84 ? -3.585 12.542 -12.043 1.00 93.88 84 SER A N 1
ATOM 696 C CA . SER A 1 84 ? -2.461 13.462 -11.986 1.00 93.88 84 SER A CA 1
ATOM 697 C C . SER A 1 84 ? -1.187 12.676 -11.738 1.00 93.88 84 SER A C 1
ATOM 699 O O . SER A 1 84 ? -1.149 11.750 -10.928 1.00 93.88 84 SER A O 1
ATOM 701 N N . GLU A 1 85 ? -0.137 13.014 -12.474 1.00 84.06 85 GLU A N 1
ATOM 702 C CA . GLU A 1 85 ? 1.192 12.501 -12.183 1.00 84.06 85 GLU A CA 1
ATOM 703 C C . GLU A 1 85 ? 1.809 13.368 -11.091 1.00 84.06 85 GLU A C 1
ATOM 705 O O . GLU A 1 85 ? 1.850 14.594 -11.211 1.00 84.06 85 GLU A O 1
ATOM 710 N N . GLN A 1 86 ? 2.248 12.735 -10.004 1.00 77.94 86 GLN A N 1
ATOM 711 C CA . GLN A 1 86 ? 2.693 13.474 -8.828 1.00 77.94 86 GLN A CA 1
ATOM 712 C C . GLN A 1 86 ? 4.214 13.625 -8.798 1.00 77.94 86 GLN A C 1
ATOM 714 O O . GLN A 1 86 ? 4.724 14.714 -8.543 1.00 77.94 86 GLN A O 1
ATOM 719 N N . TYR A 1 87 ? 4.941 12.530 -9.028 1.00 86.19 87 TYR A N 1
ATOM 720 C CA . TYR A 1 87 ? 6.402 12.487 -9.056 1.00 86.19 87 TYR A CA 1
ATOM 721 C C . TYR A 1 87 ? 6.889 11.134 -9.589 1.00 86.19 87 TYR A C 1
ATOM 723 O O . TYR A 1 87 ? 6.135 10.161 -9.665 1.00 86.19 87 TYR A O 1
ATOM 731 N N . SER A 1 88 ? 8.183 11.061 -9.893 1.00 88.31 88 SER A N 1
ATOM 732 C CA . SER A 1 88 ? 8.886 9.819 -10.200 1.00 88.31 88 SER A CA 1
ATOM 733 C C . SER A 1 88 ? 10.058 9.604 -9.246 1.00 88.31 88 SER A C 1
ATOM 735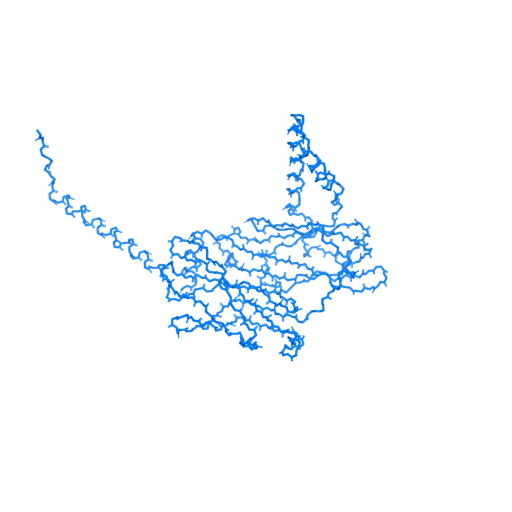 O O . SER A 1 88 ? 10.712 10.556 -8.817 1.00 88.31 88 SER A O 1
ATOM 737 N N . ILE A 1 89 ? 10.342 8.343 -8.920 1.00 90.06 89 ILE A N 1
ATOM 738 C CA . ILE A 1 89 ? 11.561 7.951 -8.208 1.00 90.06 89 ILE A CA 1
ATOM 739 C C . ILE A 1 89 ? 12.568 7.423 -9.225 1.00 90.06 89 ILE A C 1
ATOM 741 O O . ILE A 1 89 ? 12.310 6.444 -9.930 1.00 90.06 89 ILE A O 1
ATOM 745 N N . ASP A 1 90 ? 13.725 8.071 -9.268 1.00 92.38 90 ASP A N 1
ATOM 746 C CA . ASP A 1 90 ? 14.801 7.757 -10.196 1.00 92.38 90 ASP A CA 1
ATOM 747 C C . ASP A 1 90 ? 15.580 6.507 -9.775 1.00 92.38 90 ASP A C 1
ATOM 749 O O . ASP A 1 90 ? 16.213 6.455 -8.717 1.00 92.38 90 ASP A O 1
ATOM 753 N N . TYR A 1 91 ? 15.639 5.533 -10.679 1.00 91.31 91 TYR A N 1
ATOM 754 C CA . TYR A 1 91 ? 16.573 4.416 -10.625 1.00 91.31 91 TYR A CA 1
ATOM 755 C C . TYR A 1 91 ? 17.636 4.555 -11.722 1.00 91.31 91 TYR A C 1
ATOM 757 O O . TYR A 1 91 ? 17.624 5.472 -12.549 1.00 91.31 91 TYR A O 1
ATOM 765 N N . VAL A 1 92 ? 18.620 3.649 -11.715 1.00 88.56 92 VAL A N 1
ATOM 766 C CA . VAL A 1 92 ? 19.760 3.704 -12.651 1.00 88.56 92 VAL A CA 1
ATOM 767 C C . VAL A 1 92 ? 19.301 3.647 -14.114 1.00 88.56 92 VAL A C 1
ATOM 769 O O . VAL A 1 92 ? 19.863 4.344 -14.952 1.00 88.56 92 VAL A O 1
ATOM 772 N N . GLN A 1 93 ? 18.299 2.820 -14.422 1.00 89.19 93 GLN A N 1
ATOM 773 C CA . GLN A 1 93 ? 17.832 2.557 -15.793 1.00 89.19 93 GLN A CA 1
ATOM 774 C C . GLN A 1 93 ? 16.336 2.846 -15.995 1.00 89.19 93 GLN A C 1
ATOM 776 O O . GLN A 1 93 ? 15.867 2.859 -17.132 1.00 89.19 93 GLN A O 1
ATOM 781 N N . HIS A 1 94 ? 15.604 3.113 -14.913 1.00 93.94 94 HIS A N 1
ATOM 782 C CA . HIS A 1 94 ? 14.145 3.195 -14.892 1.00 93.94 94 HIS A CA 1
ATOM 783 C C . HIS A 1 94 ? 13.695 4.328 -13.989 1.00 93.94 94 HIS A C 1
ATOM 785 O O . HIS A 1 94 ? 14.449 4.750 -13.114 1.00 93.94 94 HIS A O 1
ATOM 791 N N . ASN A 1 95 ? 12.451 4.746 -14.163 1.00 94.12 95 ASN A N 1
ATOM 792 C CA . ASN A 1 95 ? 11.755 5.614 -13.228 1.00 94.12 95 ASN A CA 1
ATOM 793 C C . ASN A 1 95 ? 10.538 4.861 -12.688 1.00 94.12 95 ASN A C 1
ATOM 795 O O . ASN A 1 95 ? 9.829 4.207 -13.453 1.00 94.12 95 ASN A O 1
ATOM 799 N N . LEU A 1 96 ? 10.308 4.941 -11.378 1.00 94.56 96 LEU A N 1
ATOM 800 C CA . LEU A 1 96 ? 9.056 4.505 -10.764 1.00 94.56 96 LEU A CA 1
ATOM 801 C C . LEU A 1 96 ? 8.119 5.709 -10.705 1.00 94.56 96 LEU A C 1
ATOM 803 O O . LEU A 1 96 ? 8.284 6.573 -9.843 1.00 94.56 96 LEU A O 1
ATOM 807 N N . GLY A 1 97 ? 7.183 5.778 -11.645 1.00 94.19 97 GLY A N 1
ATOM 808 C CA . GLY A 1 97 ? 6.155 6.810 -11.702 1.00 94.19 97 GLY A CA 1
ATOM 809 C C . GLY A 1 97 ? 5.061 6.573 -10.665 1.00 94.19 97 GLY A C 1
ATOM 810 O O . GLY A 1 97 ? 4.735 5.427 -10.332 1.00 94.19 97 GLY A O 1
ATOM 811 N N . VAL A 1 98 ? 4.497 7.669 -10.157 1.00 94.88 98 VAL A N 1
ATOM 812 C CA . VAL A 1 98 ? 3.345 7.667 -9.249 1.00 94.88 98 VAL A CA 1
ATOM 813 C C . VAL A 1 98 ? 2.217 8.476 -9.880 1.00 94.88 98 VAL A C 1
ATOM 815 O O . VAL A 1 98 ? 2.328 9.691 -10.064 1.00 94.88 98 VAL A O 1
ATOM 818 N N . MET A 1 99 ? 1.126 7.786 -10.201 1.00 95.44 99 MET A N 1
ATOM 819 C CA . MET A 1 99 ? -0.118 8.378 -10.675 1.00 95.44 99 MET A CA 1
ATOM 820 C C . MET A 1 99 ? -1.128 8.396 -9.532 1.00 95.44 99 MET A C 1
ATOM 822 O O . MET A 1 99 ? -1.467 7.350 -8.984 1.00 95.44 99 MET A O 1
ATOM 826 N N . VAL A 1 100 ? -1.639 9.574 -9.197 1.00 96.56 100 VAL A N 1
ATOM 827 C CA . VAL A 1 100 ? -2.764 9.722 -8.276 1.00 96.56 100 VAL A CA 1
ATOM 828 C C . VAL A 1 100 ? -4.047 9.642 -9.086 1.00 96.56 100 VAL A C 1
ATOM 830 O O . VAL A 1 100 ? -4.241 10.403 -10.037 1.00 96.56 100 VAL A O 1
ATOM 833 N N . VAL A 1 101 ? -4.908 8.710 -8.699 1.00 96.44 101 VAL A N 1
ATOM 834 C CA . VAL A 1 101 ? -6.253 8.543 -9.238 1.00 96.44 101 VAL A CA 1
ATOM 835 C C . VAL A 1 101 ? -7.229 9.126 -8.236 1.00 96.44 101 VAL A C 1
ATOM 837 O O . VAL A 1 101 ? -7.237 8.728 -7.074 1.00 96.44 101 VAL A O 1
ATOM 840 N N . GLU A 1 102 ? -8.053 10.057 -8.690 1.00 95.75 102 GLU A N 1
ATOM 841 C CA . GLU A 1 102 ? -9.129 10.659 -7.916 1.00 95.75 102 GLU A CA 1
ATOM 842 C C . GLU A 1 102 ? -10.463 10.346 -8.584 1.00 95.75 102 GLU A C 1
ATOM 844 O O . GLU A 1 102 ? -10.636 10.555 -9.785 1.00 95.75 102 GLU A O 1
ATOM 849 N N . ILE A 1 103 ? -11.416 9.864 -7.796 1.00 92.62 103 ILE A N 1
ATOM 850 C CA . ILE A 1 103 ? -12.790 9.633 -8.221 1.00 92.62 103 ILE A CA 1
ATOM 851 C C . ILE A 1 103 ? -13.660 10.601 -7.428 1.00 92.62 103 ILE A C 1
ATOM 853 O O . ILE A 1 103 ? -13.756 10.504 -6.202 1.00 92.62 103 ILE A O 1
ATOM 857 N N . THR A 1 104 ? -14.252 11.561 -8.136 1.00 85.25 104 THR A N 1
ATOM 858 C CA . THR A 1 104 ? -15.112 12.602 -7.559 1.00 85.25 104 THR A CA 1
ATOM 859 C C . THR A 1 104 ? -16.553 12.364 -7.980 1.00 85.25 104 THR A C 1
ATOM 861 O O . THR A 1 104 ? -16.856 12.463 -9.174 1.00 85.25 104 THR A O 1
ATOM 864 N N . ASP A 1 105 ? -17.455 12.126 -7.031 1.00 72.06 105 ASP A N 1
ATOM 865 C CA . ASP A 1 105 ? -18.886 12.281 -7.291 1.00 72.06 105 ASP A CA 1
ATOM 866 C C . ASP A 1 105 ? -19.681 12.450 -5.992 1.00 72.06 105 ASP A C 1
ATOM 868 O O . ASP A 1 105 ? -19.650 11.587 -5.117 1.00 72.06 105 ASP A O 1
ATOM 872 N N . GLU A 1 106 ? -20.454 13.531 -5.904 1.00 69.62 106 GLU A N 1
ATOM 873 C CA . GLU A 1 106 ? -21.456 13.707 -4.844 1.00 69.62 106 GLU A CA 1
ATOM 874 C C . GLU A 1 106 ? -22.535 12.609 -4.929 1.00 69.62 106 GLU A C 1
ATOM 876 O O . GLU A 1 106 ? -23.139 12.237 -3.926 1.00 69.62 106 GLU A O 1
ATOM 881 N N . GLU A 1 107 ? -22.724 12.016 -6.115 1.00 72.19 107 GLU A N 1
ATOM 882 C CA . GLU A 1 107 ? -23.693 10.953 -6.367 1.00 72.19 107 GLU A CA 1
ATOM 883 C C . GLU A 1 107 ? -23.052 9.564 -6.537 1.00 72.19 107 GLU A C 1
ATOM 885 O O . GLU A 1 107 ? -23.686 8.688 -7.126 1.00 72.19 107 GLU A O 1
ATOM 890 N N . MET A 1 108 ? -21.838 9.294 -6.019 1.00 73.44 108 MET A N 1
ATOM 891 C CA . MET A 1 108 ? -21.207 7.959 -6.176 1.00 73.44 108 MET A CA 1
ATOM 892 C C . MET A 1 108 ? -22.106 6.803 -5.718 1.00 73.44 108 MET A C 1
ATOM 894 O O . MET A 1 108 ? -22.064 5.699 -6.265 1.00 73.44 108 MET A O 1
ATOM 898 N N . HIS A 1 109 ? -22.973 7.056 -4.737 1.00 72.12 109 HIS A N 1
ATOM 899 C CA . HIS A 1 109 ? -23.946 6.081 -4.258 1.00 72.12 109 HIS A CA 1
ATOM 900 C C . HIS A 1 109 ? -24.948 5.619 -5.331 1.00 72.12 109 HIS A C 1
ATOM 902 O O . HIS A 1 109 ? -25.497 4.526 -5.182 1.00 72.12 109 HIS A O 1
ATOM 908 N N . SER A 1 110 ? -25.186 6.418 -6.378 1.00 74.94 110 SER A N 1
ATOM 909 C CA . SER A 1 110 ? -26.201 6.175 -7.413 1.00 74.94 110 SER A CA 1
ATOM 910 C C . SER A 1 110 ? -25.776 5.157 -8.474 1.00 74.94 110 SER A C 1
ATOM 912 O O . SER A 1 110 ? -26.629 4.445 -9.001 1.00 74.94 110 SER A O 1
ATOM 914 N N . TRP A 1 111 ? -24.478 5.062 -8.771 1.00 76.38 111 TRP A N 1
ATOM 915 C CA . TRP A 1 111 ? -23.954 4.198 -9.836 1.00 76.38 111 TRP A CA 1
ATOM 916 C C . TRP A 1 111 ? -23.088 3.041 -9.329 1.00 76.38 111 TRP A C 1
ATOM 918 O O . TRP A 1 111 ? -22.829 2.103 -10.080 1.00 76.38 111 TRP A O 1
ATOM 928 N N . LEU A 1 112 ? -22.681 3.055 -8.058 1.00 80.00 112 LEU A N 1
ATOM 929 C CA . LEU A 1 112 ? -22.096 1.882 -7.411 1.00 80.00 112 LEU A CA 1
ATOM 930 C C . LEU A 1 112 ? -23.185 0.872 -7.023 1.00 80.00 112 LEU A C 1
ATOM 932 O O . LEU A 1 112 ? -24.263 1.256 -6.561 1.00 80.00 11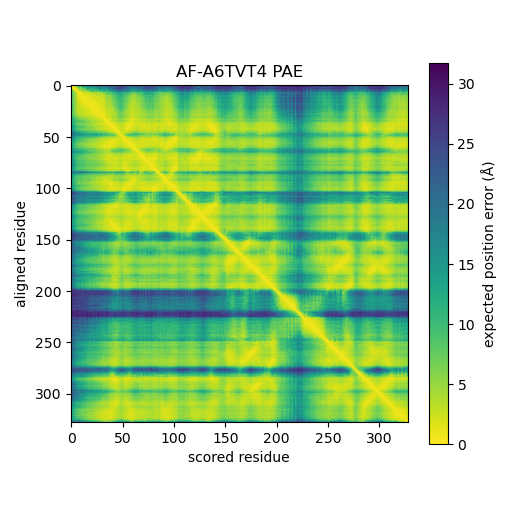2 LEU A O 1
ATOM 936 N N . ASN A 1 113 ? -22.878 -0.423 -7.118 1.00 80.94 113 ASN A N 1
ATOM 937 C CA . ASN A 1 113 ? -23.734 -1.482 -6.572 1.00 80.94 113 ASN A CA 1
ATOM 938 C C . ASN A 1 113 ? -23.820 -1.382 -5.035 1.00 80.94 113 ASN A C 1
ATOM 940 O O . ASN A 1 113 ? -23.066 -0.627 -4.419 1.00 80.94 113 ASN A O 1
ATOM 944 N N . GLU A 1 114 ? -24.731 -2.128 -4.400 1.00 78.00 114 GLU A N 1
ATOM 945 C CA . GLU A 1 114 ? -24.877 -2.141 -2.929 1.00 78.00 114 GLU A CA 1
ATOM 946 C C . GLU A 1 114 ? -23.547 -2.435 -2.213 1.00 78.00 114 GLU A C 1
ATOM 948 O O . GLU A 1 114 ? -23.193 -1.720 -1.281 1.00 78.00 114 GLU A O 1
ATOM 953 N N . ASP A 1 115 ? -22.754 -3.372 -2.737 1.00 81.94 115 ASP A N 1
ATOM 954 C CA . ASP A 1 115 ? -21.459 -3.767 -2.162 1.00 81.94 115 ASP A CA 1
ATOM 955 C C . ASP A 1 115 ? -20.270 -2.887 -2.608 1.00 81.94 115 ASP A C 1
ATOM 957 O O . ASP A 1 115 ? -19.126 -3.119 -2.209 1.00 81.94 115 ASP A O 1
ATOM 961 N N . GLY A 1 116 ? -20.513 -1.872 -3.446 1.00 89.44 116 GLY A N 1
ATOM 962 C CA . GLY A 1 116 ? -19.470 -1.061 -4.078 1.00 89.44 116 GLY A CA 1
ATOM 963 C C . GLY A 1 116 ? -18.964 -1.630 -5.410 1.00 89.44 116 GLY A C 1
ATOM 964 O O . GLY A 1 116 ? -19.734 -2.202 -6.185 1.00 89.44 116 GLY A O 1
ATOM 965 N N . ILE A 1 117 ? -17.679 -1.428 -5.711 1.00 91.94 117 ILE A N 1
ATOM 966 C CA . ILE A 1 117 ? -17.017 -1.903 -6.934 1.00 91.94 117 ILE A CA 1
ATOM 967 C C . ILE A 1 117 ? -15.663 -2.542 -6.618 1.00 91.94 117 ILE A C 1
ATOM 969 O O . ILE A 1 117 ? -14.916 -2.063 -5.767 1.00 91.94 117 ILE A O 1
ATOM 973 N N . VAL A 1 118 ? -15.355 -3.627 -7.328 1.00 93.88 118 VAL A N 1
ATOM 974 C CA . VAL A 1 118 ? -14.053 -4.300 -7.316 1.00 93.88 118 VAL A CA 1
ATOM 975 C C . VAL A 1 118 ? -13.545 -4.341 -8.746 1.00 93.88 118 VAL A C 1
ATOM 977 O O . VAL A 1 118 ? -14.281 -4.743 -9.648 1.00 93.88 118 VAL A O 1
ATOM 980 N N . PHE A 1 119 ? -12.298 -3.941 -8.952 1.00 95.38 119 PHE A N 1
ATOM 981 C CA . PHE A 1 119 ? -11.636 -4.031 -10.244 1.00 95.38 119 PHE A CA 1
ATOM 982 C C . PHE A 1 119 ? -10.169 -4.408 -10.060 1.00 95.38 119 PHE A C 1
ATOM 984 O O . PHE A 1 119 ? -9.535 -4.069 -9.061 1.00 95.38 119 PHE A O 1
ATOM 991 N N . ASN A 1 120 ? -9.646 -5.133 -11.039 1.00 97.00 120 ASN A N 1
ATOM 992 C CA . ASN A 1 120 ? -8.269 -5.613 -11.080 1.00 97.00 120 ASN A CA 1
ATOM 993 C C . ASN A 1 120 ? -7.506 -5.155 -12.324 1.00 97.00 120 ASN A C 1
ATOM 995 O O . ASN A 1 120 ? -6.288 -5.265 -12.390 1.00 97.00 120 ASN A O 1
ATOM 999 N N . GLU A 1 121 ? -8.221 -4.602 -13.297 1.00 97.75 121 GLU A N 1
ATOM 1000 C CA . GLU A 1 121 ? -7.659 -4.116 -14.544 1.00 97.75 121 GLU A CA 1
ATOM 1001 C C . GLU A 1 121 ? -8.140 -2.696 -14.828 1.00 97.75 121 GLU A C 1
ATOM 1003 O O . GLU A 1 121 ? -9.232 -2.288 -14.420 1.00 97.75 121 GLU A O 1
ATOM 1008 N N . MET A 1 122 ? -7.338 -1.952 -15.581 1.00 97.69 122 MET A N 1
ATOM 1009 C CA . MET A 1 122 ? -7.729 -0.664 -16.145 1.00 97.69 122 MET A CA 1
ATOM 1010 C C . MET A 1 122 ? -7.133 -0.488 -17.540 1.00 97.69 122 MET A C 1
ATOM 1012 O O . MET A 1 122 ? -6.129 -1.110 -17.885 1.00 97.69 122 MET A O 1
ATOM 1016 N N . THR A 1 123 ? -7.740 0.378 -18.348 1.00 98.38 123 THR A N 1
ATOM 1017 C CA . THR A 1 123 ? -7.137 0.814 -19.614 1.00 98.38 123 THR A CA 1
ATOM 1018 C C . THR A 1 123 ? -6.414 2.131 -19.398 1.00 98.38 1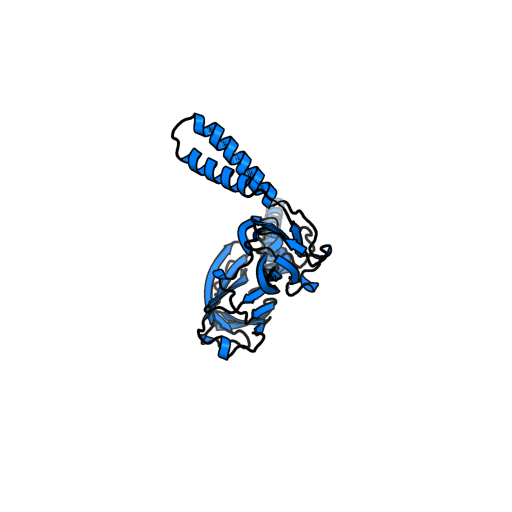23 THR A C 1
ATOM 1020 O O . THR A 1 123 ? -7.006 3.094 -18.918 1.00 98.38 123 THR A O 1
ATOM 1023 N N . VAL A 1 124 ? -5.141 2.184 -19.768 1.00 97.50 124 VAL A N 1
ATOM 1024 C CA . VAL A 1 124 ? -4.283 3.363 -19.641 1.00 97.50 124 VAL A CA 1
ATOM 1025 C C . VAL A 1 124 ? -4.076 3.983 -21.012 1.00 97.50 124 VAL A C 1
ATOM 1027 O O . VAL A 1 124 ? -3.791 3.270 -21.973 1.00 97.50 124 VAL A O 1
ATOM 1030 N N . TYR A 1 125 ? -4.193 5.307 -21.099 1.00 97.00 125 TYR A N 1
ATOM 1031 C CA . TYR A 1 125 ? -3.963 6.070 -22.321 1.00 97.00 125 TYR A CA 1
ATOM 1032 C C . TYR A 1 125 ? -2.746 6.972 -22.166 1.00 97.00 125 TYR A C 1
ATOM 1034 O O . TYR A 1 125 ? -2.632 7.767 -21.224 1.00 97.00 125 TYR A O 1
ATOM 1042 N N . PHE A 1 126 ? -1.853 6.869 -23.141 1.00 95.00 126 PHE A N 1
ATOM 1043 C CA . PHE A 1 126 ? -0.569 7.543 -23.144 1.00 95.00 126 PHE A CA 1
ATOM 1044 C C . PHE A 1 126 ? -0.556 8.736 -24.098 1.00 95.00 126 PHE A C 1
ATOM 1046 O O . PHE A 1 126 ? -1.184 8.726 -25.157 1.00 95.00 126 PHE A O 1
ATOM 1053 N N . ASN A 1 127 ? 0.218 9.766 -23.760 1.00 93.94 127 ASN A N 1
ATOM 1054 C CA . ASN A 1 127 ? 0.360 10.994 -24.557 1.00 93.94 127 ASN A CA 1
ATOM 1055 C C . ASN A 1 127 ? 0.865 10.771 -26.003 1.00 93.94 127 ASN A C 1
ATOM 1057 O O . ASN A 1 127 ? 0.722 11.656 -26.844 1.00 93.94 127 ASN A O 1
ATOM 1061 N N . ASN A 1 128 ? 1.437 9.604 -26.307 1.00 92.06 128 ASN A N 1
ATOM 1062 C CA . ASN A 1 128 ? 1.864 9.198 -27.649 1.00 92.06 128 ASN A CA 1
ATOM 1063 C C . ASN A 1 128 ? 0.722 8.613 -28.515 1.00 92.06 128 ASN A C 1
ATOM 1065 O O . ASN A 1 128 ? 0.967 8.216 -29.653 1.00 92.06 128 ASN A O 1
ATOM 1069 N N . GLY A 1 129 ? -0.507 8.545 -27.989 1.00 94.75 129 GLY A N 1
ATOM 1070 C CA . GLY A 1 129 ? -1.691 8.020 -28.673 1.00 94.75 129 GLY A CA 1
ATOM 1071 C C . GLY A 1 129 ? -1.890 6.507 -28.553 1.00 94.75 129 GLY A C 1
ATOM 1072 O O . GLY A 1 129 ? -2.860 5.987 -29.099 1.00 94.75 129 GLY A O 1
ATOM 1073 N N . THR A 1 130 ? -1.001 5.798 -27.854 1.00 95.19 130 THR A N 1
ATOM 1074 C CA . THR A 1 130 ? -1.166 4.369 -27.553 1.00 95.19 130 THR A CA 1
ATOM 1075 C C . THR A 1 130 ? -2.001 4.158 -26.290 1.00 95.19 130 THR A C 1
ATOM 1077 O O . THR A 1 130 ? -2.155 5.063 -25.463 1.00 95.19 130 THR A O 1
ATOM 1080 N N . SER A 1 131 ? -2.544 2.952 -26.142 1.00 96.81 131 SER A N 1
ATOM 1081 C CA . SER A 1 131 ? -3.265 2.524 -24.946 1.00 96.81 131 SER A CA 1
ATOM 1082 C C . SER A 1 131 ? -2.961 1.070 -24.618 1.00 96.81 131 SER A C 1
ATOM 1084 O O . SER A 1 131 ? -2.717 0.275 -25.526 1.00 96.81 131 SER A O 1
ATOM 1086 N N . GLN A 1 132 ? -3.048 0.715 -23.342 1.00 96.31 132 GLN A N 1
ATOM 1087 C CA . GLN A 1 132 ? -2.765 -0.631 -22.853 1.00 96.31 132 GLN A CA 1
ATOM 1088 C C . GLN A 1 132 ? -3.783 -1.005 -21.773 1.00 96.31 132 GLN A C 1
ATOM 1090 O O . GLN A 1 132 ? -4.091 -0.187 -20.906 1.00 96.31 132 GLN A O 1
ATOM 1095 N N . GLN A 1 133 ? -4.308 -2.229 -21.826 1.00 97.81 133 GLN A N 1
ATOM 1096 C CA . GLN A 1 133 ? -5.032 -2.817 -20.700 1.00 97.81 133 GLN A CA 1
ATOM 1097 C C . GLN A 1 133 ? -4.006 -3.425 -19.749 1.00 97.81 133 GLN A C 1
ATOM 1099 O O . GLN A 1 133 ? -3.141 -4.183 -20.187 1.00 97.81 133 GLN A O 1
ATOM 1104 N N . VAL A 1 134 ? -4.083 -3.073 -18.471 1.00 96.56 134 VAL A N 1
ATOM 1105 C CA . VAL A 1 134 ? -3.083 -3.459 -17.473 1.00 96.56 134 VAL A CA 1
ATOM 1106 C C . VAL A 1 134 ? -3.751 -4.066 -16.251 1.00 96.56 134 VAL A C 1
ATOM 1108 O O . VAL A 1 134 ? -4.763 -3.547 -15.782 1.00 96.56 134 VAL A O 1
ATOM 1111 N N . ASP A 1 135 ? -3.162 -5.146 -15.739 1.00 95.75 135 ASP A N 1
ATOM 1112 C CA . ASP A 1 135 ? -3.457 -5.690 -14.411 1.00 95.75 135 ASP A CA 1
ATOM 1113 C C . ASP A 1 135 ? -2.769 -4.810 -13.360 1.00 95.75 135 ASP A C 1
ATOM 1115 O O . ASP A 1 135 ? -1.581 -4.489 -13.470 1.00 95.75 135 ASP A O 1
ATOM 1119 N N . ILE A 1 136 ? -3.534 -4.381 -12.362 1.00 95.81 136 ILE A N 1
ATOM 1120 C CA . ILE A 1 136 ? -3.096 -3.470 -11.303 1.00 95.81 136 ILE A CA 1
ATOM 1121 C C . ILE A 1 136 ? -3.247 -4.073 -9.909 1.00 95.81 136 ILE A C 1
ATOM 1123 O O . ILE A 1 136 ? -3.070 -3.350 -8.928 1.00 95.81 136 ILE A O 1
ATOM 1127 N N . GLY A 1 137 ? -3.548 -5.368 -9.791 1.00 93.88 137 GLY A N 1
ATOM 1128 C CA . GLY A 1 137 ? -3.866 -6.025 -8.524 1.00 93.88 137 GLY A CA 1
ATOM 1129 C C . GLY A 1 137 ? -5.368 -6.041 -8.249 1.00 93.88 137 GLY A C 1
ATOM 1130 O O . GLY A 1 137 ? -6.145 -6.378 -9.121 1.00 93.88 137 GLY A O 1
ATOM 1131 N N . GLU A 1 138 ? -5.807 -5.733 -7.034 1.00 94.94 138 GLU A N 1
ATOM 1132 C CA . GLU A 1 138 ? -7.226 -5.674 -6.672 1.00 94.94 138 GLU A CA 1
ATOM 1133 C C . GLU A 1 138 ? -7.517 -4.382 -5.908 1.00 94.94 138 GLU A C 1
ATOM 1135 O O . GLU A 1 138 ? -6.995 -4.145 -4.817 1.00 94.94 138 GLU A O 1
ATOM 1140 N N . ILE A 1 139 ? -8.381 -3.546 -6.472 1.00 95.31 139 ILE A N 1
ATOM 1141 C CA . ILE A 1 139 ? -8.846 -2.322 -5.830 1.00 95.31 139 ILE A CA 1
ATOM 1142 C C . ILE A 1 139 ? -10.340 -2.450 -5.585 1.00 95.31 139 ILE A C 1
ATOM 1144 O O . ILE A 1 139 ? -11.128 -2.713 -6.496 1.00 95.31 139 ILE A O 1
ATOM 1148 N N . LYS A 1 140 ? -10.723 -2.249 -4.328 1.00 93.62 140 LYS A N 1
ATOM 1149 C CA . LYS A 1 140 ? -12.094 -2.318 -3.850 1.00 93.62 140 LYS A CA 1
ATOM 1150 C C . LYS A 1 140 ? -12.506 -0.961 -3.292 1.00 93.62 140 LYS A C 1
ATOM 1152 O O . LYS A 1 140 ? -11.828 -0.398 -2.435 1.00 93.62 140 LYS A O 1
ATOM 1157 N N . ILE A 1 141 ? -13.621 -0.439 -3.791 1.00 91.56 141 ILE A N 1
ATOM 1158 C CA . ILE A 1 141 ? -14.257 0.785 -3.299 1.00 91.56 141 ILE A CA 1
ATOM 1159 C C . ILE A 1 141 ? -15.631 0.387 -2.766 1.00 91.56 141 ILE A C 1
ATOM 1161 O O . ILE A 1 141 ? -16.498 -0.004 -3.543 1.00 91.56 141 ILE A O 1
ATOM 1165 N N . GLN A 1 142 ? -15.827 0.454 -1.453 1.00 87.69 142 GLN A N 1
ATOM 1166 C CA . GLN A 1 142 ? -17.006 -0.083 -0.767 1.00 87.69 142 GLN A CA 1
ATOM 1167 C C . GLN A 1 142 ? -17.920 1.027 -0.276 1.00 87.69 142 GLN A C 1
ATOM 1169 O O . GLN A 1 142 ? -17.450 1.997 0.316 1.00 87.69 142 GLN A O 1
ATOM 1174 N N . LYS A 1 143 ? -19.238 0.846 -0.402 1.00 83.62 143 LYS A N 1
ATOM 1175 C CA . LYS A 1 143 ? -20.189 1.656 0.366 1.00 83.62 143 LYS A CA 1
ATOM 1176 C C . LYS A 1 143 ? -20.033 1.283 1.842 1.00 83.62 143 LYS A C 1
ATOM 1178 O O . LYS A 1 143 ? -20.414 0.192 2.249 1.00 83.62 143 LYS A O 1
ATOM 1183 N N . ARG A 1 144 ? -19.440 2.170 2.638 1.00 74.44 144 ARG A N 1
ATOM 1184 C CA . ARG A 1 144 ? -19.385 2.046 4.098 1.00 74.44 144 ARG A CA 1
ATOM 1185 C C . ARG A 1 144 ? -19.930 3.330 4.691 1.00 74.44 144 ARG A C 1
ATOM 1187 O O . ARG A 1 144 ? -19.564 4.413 4.239 1.00 74.44 144 ARG A O 1
ATOM 1194 N N . GLU A 1 145 ? -20.814 3.206 5.671 1.00 66.50 145 GLU A N 1
ATOM 1195 C CA . GLU A 1 145 ? -21.260 4.364 6.437 1.00 66.50 145 GLU A CA 1
ATOM 1196 C C . GLU A 1 145 ? -20.057 4.916 7.204 1.00 66.50 145 GLU A C 1
ATOM 1198 O O . GLU A 1 145 ? -19.350 4.185 7.902 1.00 66.50 145 GLU A O 1
ATOM 1203 N N . ALA A 1 146 ? -19.772 6.204 7.015 1.00 61.84 146 ALA A N 1
ATOM 1204 C CA . ALA A 1 146 ? -18.758 6.869 7.808 1.00 61.84 146 ALA A CA 1
ATOM 1205 C C . ALA A 1 146 ? -19.265 6.928 9.250 1.00 61.84 146 ALA A C 1
ATOM 1207 O O . ALA A 1 146 ? -20.291 7.547 9.516 1.00 61.84 146 ALA A O 1
ATOM 1208 N N . ILE A 1 147 ? -18.556 6.279 10.171 1.00 65.31 147 ILE A N 1
ATOM 1209 C CA . ILE A 1 147 ? -18.866 6.407 11.595 1.00 65.31 147 ILE A CA 1
ATOM 1210 C C . ILE A 1 147 ? -18.520 7.823 12.017 1.00 65.31 147 ILE A C 1
ATOM 1212 O O . ILE A 1 147 ? -17.388 8.279 11.795 1.00 65.31 147 ILE A O 1
ATOM 1216 N N . ASP A 1 148 ? -19.499 8.494 12.615 1.00 64.81 148 ASP A N 1
ATOM 1217 C CA . ASP A 1 148 ? -19.310 9.829 13.152 1.00 64.81 148 ASP A CA 1
ATOM 1218 C C . ASP A 1 148 ? -18.174 9.807 14.186 1.00 64.81 148 ASP A C 1
ATOM 1220 O O . ASP A 1 148 ? -18.002 8.858 14.955 1.00 64.81 148 ASP A O 1
ATOM 1224 N N . TRP A 1 149 ? -17.341 10.842 14.183 1.00 61.62 149 TRP A N 1
ATOM 1225 C CA . TRP A 1 149 ? -16.200 10.937 15.087 1.00 61.62 149 TRP A CA 1
ATOM 1226 C C . TRP A 1 149 ? -16.645 10.974 16.556 1.00 61.62 149 TRP A C 1
ATOM 1228 O O . TRP A 1 149 ? -15.900 10.490 17.407 1.00 61.62 149 TRP A O 1
ATOM 1238 N N . GLU A 1 150 ? -17.857 11.469 16.832 1.00 63.41 150 GLU A N 1
ATOM 1239 C CA . GLU A 1 150 ? -18.488 11.453 18.160 1.00 63.41 150 GLU A CA 1
ATOM 1240 C C . GLU A 1 150 ? -18.898 10.041 18.616 1.00 63.41 150 GLU A C 1
ATOM 1242 O O . GLU A 1 150 ? -19.011 9.787 19.813 1.00 63.41 150 GLU A O 1
ATOM 1247 N N . GLU A 1 151 ? -19.064 9.092 17.690 1.00 74.00 151 GLU A N 1
ATOM 1248 C CA . GLU A 1 151 ? -19.523 7.727 17.981 1.00 74.00 151 GLU A CA 1
ATOM 1249 C C . GLU A 1 151 ? -18.373 6.713 18.104 1.00 74.00 151 GLU A C 1
ATOM 1251 O O . GLU A 1 151 ? -18.590 5.504 18.261 1.00 74.00 151 GLU A O 1
ATOM 1256 N N . ARG A 1 152 ? -17.117 7.165 18.049 1.00 81.94 152 ARG A N 1
ATOM 1257 C CA . ARG A 1 152 ? -15.958 6.270 18.135 1.00 81.94 152 ARG A CA 1
ATOM 1258 C C . ARG A 1 152 ? -15.755 5.766 19.558 1.00 81.94 152 ARG A C 1
ATOM 1260 O O . ARG A 1 152 ? -15.436 6.529 20.461 1.00 81.94 152 ARG A O 1
ATOM 1267 N N . ALA A 1 153 ? -15.840 4.451 19.744 1.00 87.38 153 ALA A N 1
ATOM 1268 C CA . ALA A 1 153 ? -15.482 3.830 21.021 1.00 87.38 153 ALA A CA 1
ATOM 1269 C C . ALA A 1 153 ? -13.955 3.739 21.230 1.00 87.38 153 ALA A C 1
ATOM 1271 O O . ALA A 1 153 ? -13.492 3.472 22.340 1.00 87.38 153 ALA A O 1
ATOM 1272 N N . LEU A 1 154 ? -13.179 3.932 20.154 1.00 90.31 154 LEU A N 1
ATOM 1273 C CA . LEU A 1 154 ? -11.721 3.918 20.142 1.00 90.31 154 LEU A CA 1
ATOM 1274 C C . LEU A 1 154 ? -11.192 5.214 19.518 1.00 90.31 154 LEU A C 1
ATOM 1276 O O . LEU A 1 154 ? -11.517 5.536 18.373 1.00 90.31 154 LEU A O 1
ATOM 1280 N N . SER A 1 155 ? -10.338 5.937 20.241 1.00 90.25 155 SER A N 1
ATOM 1281 C CA . SER A 1 155 ? -9.614 7.092 19.708 1.00 90.25 155 SER A CA 1
ATOM 1282 C C . SER A 1 155 ? -8.157 6.729 19.444 1.00 90.25 155 SER A C 1
ATOM 1284 O O . SER A 1 155 ? -7.479 6.135 20.283 1.00 90.25 155 SER A O 1
ATOM 1286 N N . GLN A 1 156 ? -7.652 7.068 18.259 1.00 89.12 156 GLN A N 1
ATOM 1287 C CA . GLN A 1 156 ? -6.245 6.846 17.949 1.00 89.12 156 GLN A CA 1
ATOM 1288 C C . GLN A 1 156 ? -5.395 7.870 18.703 1.00 89.12 156 GLN A C 1
ATOM 1290 O O . GLN A 1 156 ? -5.534 9.073 18.491 1.00 89.12 156 GLN A O 1
ATOM 1295 N N . VAL A 1 157 ? -4.493 7.384 19.553 1.00 87.12 157 VAL A N 1
ATOM 1296 C CA . VAL A 1 157 ? -3.569 8.226 20.322 1.00 87.12 157 VAL A CA 1
ATOM 1297 C C . VAL A 1 157 ? -2.220 8.350 19.630 1.00 87.12 157 VAL A C 1
ATOM 1299 O O . VAL A 1 157 ? -1.604 9.408 19.646 1.00 87.12 157 VAL A O 1
ATOM 1302 N N . SER A 1 158 ? -1.754 7.268 19.007 1.00 84.75 158 SER A N 1
ATOM 1303 C CA . SER A 1 158 ? -0.483 7.260 18.289 1.00 84.75 158 SER A CA 1
ATOM 1304 C C . SER A 1 158 ? -0.514 6.268 17.131 1.00 84.75 158 SER A C 1
ATOM 1306 O O . SER A 1 158 ? -1.322 5.338 17.092 1.00 84.75 158 SER A O 1
ATOM 1308 N N . GLY A 1 159 ? 0.355 6.474 16.153 1.00 86.44 159 GLY A N 1
ATOM 1309 C CA . GLY A 1 159 ? 0.584 5.547 15.059 1.00 86.44 159 GLY A CA 1
ATOM 1310 C C . GLY A 1 159 ? 1.928 5.823 14.408 1.00 86.44 159 GLY A C 1
ATOM 1311 O O . GLY A 1 159 ? 2.389 6.963 14.366 1.00 86.44 159 GLY A O 1
ATOM 1312 N N . GLY A 1 160 ? 2.566 4.775 13.906 1.00 85.25 160 GLY A N 1
ATOM 1313 C CA . GLY A 1 160 ? 3.869 4.894 13.272 1.00 85.25 160 GLY A CA 1
ATOM 1314 C C . GLY A 1 160 ? 4.156 3.732 12.340 1.00 85.25 160 GLY A C 1
ATOM 1315 O O . GLY A 1 160 ? 3.656 2.627 12.535 1.00 85.25 160 GLY A O 1
ATOM 1316 N N . GLY A 1 161 ? 4.986 3.996 11.334 1.00 83.75 161 GLY A N 1
ATOM 1317 C CA . GLY A 1 161 ? 5.503 3.009 10.392 1.00 83.75 161 GLY A CA 1
ATOM 1318 C C . GLY A 1 161 ? 7.016 3.152 10.248 1.00 83.75 161 GLY A C 1
ATOM 1319 O O . GLY A 1 161 ? 7.563 4.244 10.398 1.00 83.75 161 GLY A O 1
ATOM 1320 N N . SER A 1 162 ? 7.693 2.041 9.987 1.00 77.31 162 SER A N 1
ATOM 1321 C CA . SER A 1 162 ? 9.141 1.952 9.819 1.00 77.31 162 SER A CA 1
ATOM 1322 C C . SER A 1 162 ? 9.489 1.399 8.435 1.00 77.31 162 SER A C 1
ATOM 1324 O O . SER A 1 162 ? 8.709 0.682 7.808 1.00 77.31 162 SER A O 1
ATOM 1326 N N . SER A 1 163 ? 10.695 1.702 7.952 1.00 70.00 163 SER A N 1
ATOM 1327 C CA . SER A 1 163 ? 11.198 1.252 6.646 1.00 70.00 163 SER A CA 1
ATOM 1328 C C . SER A 1 163 ? 11.468 -0.254 6.562 1.00 70.00 163 SER A C 1
ATOM 1330 O O . SER A 1 163 ? 11.695 -0.770 5.472 1.00 70.00 163 SER A O 1
ATOM 1332 N N . ASN A 1 164 ? 11.432 -0.963 7.692 1.00 71.19 164 ASN A N 1
ATOM 1333 C CA . ASN A 1 164 ? 11.526 -2.423 7.757 1.00 71.19 164 ASN A CA 1
ATOM 1334 C C . ASN A 1 164 ? 10.160 -3.129 7.658 1.00 71.19 164 ASN A C 1
ATOM 1336 O O . ASN A 1 164 ? 10.093 -4.332 7.884 1.00 71.19 164 ASN A O 1
ATOM 1340 N N . GLY A 1 165 ? 9.083 -2.394 7.360 1.00 76.56 165 GLY A N 1
ATOM 1341 C CA . GLY A 1 165 ? 7.737 -2.948 7.209 1.00 76.56 165 GLY A CA 1
ATOM 1342 C C . GLY A 1 165 ? 6.942 -3.055 8.511 1.00 76.56 165 GLY A C 1
ATOM 1343 O O . GLY A 1 165 ? 5.763 -3.395 8.453 1.00 76.56 165 GLY A O 1
ATOM 1344 N N . ASN A 1 166 ? 7.536 -2.730 9.666 1.00 86.75 166 ASN A N 1
ATOM 1345 C CA . ASN A 1 166 ? 6.825 -2.702 10.945 1.00 86.75 166 ASN A CA 1
ATOM 1346 C C . ASN A 1 166 ? 5.974 -1.439 11.057 1.00 86.75 166 ASN A C 1
ATOM 1348 O O . ASN A 1 166 ? 6.442 -0.339 10.765 1.00 86.75 166 ASN A O 1
ATOM 1352 N N . SER A 1 167 ? 4.754 -1.579 11.555 1.00 90.62 167 SER A N 1
ATOM 1353 C CA . SER A 1 167 ? 3.879 -0.463 11.896 1.00 90.62 167 SER A CA 1
ATOM 1354 C C . SER A 1 167 ? 3.081 -0.761 13.158 1.00 90.62 167 SER A C 1
ATOM 1356 O O . SER A 1 167 ? 2.900 -1.916 13.547 1.00 90.62 167 SER A O 1
ATOM 1358 N N . TYR A 1 168 ? 2.586 0.290 13.797 1.00 91.00 168 TYR A N 1
ATOM 1359 C CA . TYR A 1 168 ? 1.676 0.182 14.924 1.00 91.00 168 TYR A CA 1
ATOM 1360 C C . TYR A 1 168 ? 0.629 1.293 14.900 1.00 91.00 168 TYR A C 1
ATOM 1362 O O . TYR A 1 168 ? 0.831 2.369 14.336 1.00 91.00 168 TYR A O 1
ATOM 1370 N N . SER A 1 169 ? -0.476 1.033 15.582 1.00 90.75 169 SER A N 1
ATOM 1371 C CA . SER A 1 169 ? -1.470 2.021 15.973 1.00 90.75 169 SER A CA 1
ATOM 1372 C C . SER A 1 169 ? -1.866 1.759 17.422 1.00 90.75 169 SER A C 1
ATOM 1374 O O . SER A 1 169 ? -2.077 0.611 17.817 1.00 90.75 169 SER A O 1
ATOM 1376 N N . LEU A 1 170 ? -1.902 2.816 18.224 1.00 89.75 170 LEU A N 1
ATOM 1377 C CA . LEU A 1 170 ? -2.290 2.780 19.625 1.00 89.75 170 LEU A CA 1
ATOM 1378 C C . LEU A 1 170 ? -3.625 3.496 19.770 1.00 89.75 170 LEU A C 1
ATOM 1380 O O . LEU A 1 170 ? -3.738 4.670 19.411 1.00 89.75 170 LEU A O 1
ATOM 1384 N N . HIS A 1 171 ? -4.610 2.794 20.316 1.00 91.00 171 HIS A N 1
ATOM 1385 C CA . HIS A 1 171 ? -5.964 3.301 20.499 1.00 91.00 171 HIS A CA 1
ATOM 1386 C C . HIS A 1 171 ? -6.319 3.329 21.975 1.00 91.00 171 HIS A C 1
ATOM 1388 O O . HIS A 1 171 ? -6.030 2.373 22.692 1.00 91.00 171 HIS A O 1
ATOM 1394 N N . LYS A 1 172 ? -6.958 4.405 22.423 1.00 91.56 172 LYS A N 1
ATOM 1395 C CA . LYS A 1 172 ? -7.548 4.517 23.753 1.00 91.56 172 LYS A CA 1
ATOM 1396 C C . LYS A 1 172 ? -9.019 4.127 23.681 1.00 91.56 172 LYS A C 1
ATOM 1398 O O . LYS A 1 172 ? -9.739 4.537 22.775 1.00 91.56 172 LYS A O 1
ATOM 1403 N N . VAL A 1 173 ? -9.447 3.342 24.657 1.00 92.50 173 VAL A N 1
ATOM 1404 C CA . VAL A 1 173 ? -10.830 2.917 24.852 1.00 92.50 173 VAL A CA 1
ATOM 1405 C C . VAL A 1 173 ? -11.590 4.046 25.539 1.00 92.50 173 VAL A C 1
ATOM 1407 O O . VAL A 1 173 ? -11.292 4.378 26.686 1.00 92.50 173 VAL A O 1
ATOM 1410 N N . GLU A 1 174 ? -12.545 4.667 24.850 1.00 91.88 174 GLU A N 1
ATOM 1411 C CA . GLU A 1 174 ? -13.290 5.804 25.413 1.00 91.88 174 GLU A CA 1
ATOM 1412 C C . GLU A 1 174 ? -14.417 5.341 26.341 1.00 91.88 174 GLU A C 1
ATOM 1414 O O . GLU A 1 174 ? -14.664 5.941 27.387 1.00 91.88 174 GLU A O 1
ATOM 1419 N N . GLU A 1 175 ? -15.022 4.195 26.041 1.00 92.94 175 GLU A N 1
ATOM 1420 C CA . GLU A 1 175 ? -16.040 3.551 26.869 1.00 92.94 175 GLU A CA 1
ATOM 1421 C C . GLU A 1 175 ? -15.781 2.049 26.988 1.00 92.94 175 GLU A C 1
ATOM 1423 O O . GLU A 1 175 ? -15.234 1.432 26.076 1.00 92.94 175 GLU A O 1
ATOM 1428 N N . SER A 1 176 ? -16.166 1.447 28.117 1.00 93.94 176 SER A N 1
ATOM 1429 C CA . SER A 1 176 ? -15.974 0.010 28.320 1.00 93.94 176 SER A CA 1
ATOM 1430 C C . SER A 1 176 ? -16.693 -0.795 27.232 1.00 93.94 176 SER A C 1
ATOM 1432 O O . SER A 1 176 ? -17.869 -0.560 26.936 1.00 93.94 176 SER A O 1
ATOM 1434 N N . LEU A 1 177 ? -15.987 -1.758 26.644 1.00 95.00 177 LEU A N 1
ATOM 1435 C CA . LEU A 1 177 ? -16.437 -2.473 25.454 1.00 95.00 177 LEU A CA 1
ATOM 1436 C C . LEU A 1 177 ? -15.904 -3.903 25.394 1.00 95.00 177 LEU A C 1
ATOM 1438 O O . LEU A 1 177 ? -14.956 -4.280 26.083 1.00 95.00 177 LEU A O 1
ATOM 1442 N N . LYS A 1 178 ? -16.511 -4.696 24.515 1.00 95.19 178 LYS A N 1
ATOM 1443 C CA . LYS A 1 178 ? -16.034 -6.006 24.090 1.00 95.19 178 LYS A CA 1
ATOM 1444 C C . LYS A 1 178 ? -15.618 -5.932 22.634 1.00 95.19 178 LYS A C 1
ATOM 1446 O O . LYS A 1 178 ? -16.426 -5.564 21.788 1.00 95.19 178 LYS A O 1
ATOM 1451 N N . VAL A 1 179 ? -14.396 -6.332 22.321 1.00 93.81 179 VAL A N 1
ATOM 1452 C CA . VAL A 1 179 ? -13.994 -6.619 20.943 1.00 93.81 179 VAL A CA 1
ATOM 1453 C C . VAL A 1 179 ? -14.481 -8.022 20.611 1.00 93.81 179 VAL A C 1
ATOM 1455 O O . VAL A 1 179 ? -14.065 -8.984 21.250 1.00 93.81 179 VAL A O 1
ATOM 1458 N N . LEU A 1 180 ? -15.386 -8.137 19.644 1.00 95.12 180 LEU A N 1
ATOM 1459 C CA . LEU A 1 180 ? -16.040 -9.379 19.236 1.00 95.12 180 LEU A CA 1
ATOM 1460 C C . LEU A 1 180 ? -15.292 -10.106 18.114 1.00 95.12 180 LEU A C 1
ATOM 1462 O O . LEU A 1 180 ? -15.293 -11.335 18.085 1.00 95.12 180 LEU A O 1
ATOM 1466 N N . SER A 1 181 ? -14.680 -9.372 17.184 1.00 94.12 181 SER A N 1
ATOM 1467 C CA . SER A 1 181 ? -13.869 -9.952 16.110 1.00 94.12 181 SER A CA 1
ATOM 1468 C C . SER A 1 181 ? -12.880 -8.942 15.527 1.00 94.12 181 SER A C 1
ATOM 1470 O O . SER A 1 181 ? -13.023 -7.730 15.696 1.00 94.12 181 SER A O 1
ATOM 1472 N N . PHE A 1 182 ? -11.869 -9.472 14.833 1.00 92.19 182 PHE A N 1
ATOM 1473 C CA . PHE A 1 182 ? -10.953 -8.720 13.979 1.00 92.19 182 PHE A CA 1
ATOM 1474 C C . PHE A 1 182 ? -11.008 -9.292 12.559 1.00 92.19 182 PHE A C 1
ATOM 1476 O O . PHE A 1 182 ? -10.711 -10.471 12.317 1.00 92.19 182 PHE A O 1
ATOM 1483 N N . GLU A 1 183 ? -11.386 -8.460 11.599 1.00 90.94 183 GLU A N 1
ATOM 1484 C CA . GLU A 1 183 ? -11.632 -8.858 10.219 1.00 90.94 183 GLU A CA 1
ATOM 1485 C C . GLU A 1 183 ? -10.882 -7.963 9.245 1.00 90.94 183 GLU A C 1
ATOM 1487 O O . GLU A 1 183 ? -10.620 -6.804 9.515 1.00 90.94 183 GLU A O 1
ATOM 1492 N N . TYR A 1 184 ? -10.472 -8.528 8.120 1.00 89.75 184 TYR A N 1
ATOM 1493 C CA . TYR A 1 184 ? -9.864 -7.793 7.020 1.00 89.75 184 TYR A CA 1
ATOM 1494 C C . TYR A 1 184 ? -10.042 -8.623 5.754 1.00 89.75 184 TYR A C 1
ATOM 1496 O O . TYR A 1 184 ? -10.095 -9.859 5.824 1.00 89.75 184 TYR A O 1
ATOM 1504 N N . ASP A 1 185 ? -10.152 -7.950 4.616 1.00 85.69 185 ASP A N 1
ATOM 1505 C CA . ASP A 1 185 ? -10.294 -8.604 3.319 1.00 85.69 185 ASP A CA 1
ATOM 1506 C C . ASP A 1 185 ? -8.972 -9.270 2.890 1.00 85.69 185 ASP A C 1
ATOM 1508 O O . ASP A 1 185 ? -7.892 -8.973 3.399 1.00 85.69 185 ASP A O 1
ATOM 1512 N N . ASN A 1 186 ? -9.039 -10.222 1.956 1.00 82.12 186 ASN A N 1
ATOM 1513 C CA . ASN A 1 186 ? -7.859 -10.889 1.388 1.00 82.12 186 ASN A CA 1
ATOM 1514 C C . ASN A 1 186 ? -6.968 -11.681 2.369 1.00 82.12 186 ASN A C 1
ATOM 1516 O O . ASN A 1 186 ? -5.804 -11.952 2.059 1.00 82.12 186 ASN A O 1
ATOM 1520 N N . LYS A 1 187 ? -7.524 -12.172 3.493 1.00 84.00 187 LYS A N 1
ATOM 1521 C CA . LYS A 1 187 ? -6.807 -13.001 4.496 1.00 84.00 187 LYS A CA 1
ATOM 1522 C C . LYS A 1 187 ? -5.925 -14.087 3.876 1.00 84.00 187 LYS A C 1
ATOM 1524 O O . LYS A 1 187 ? -4.757 -14.194 4.218 1.00 84.00 187 LYS A O 1
ATOM 1529 N N . ARG A 1 188 ? -6.459 -14.853 2.919 1.00 83.62 188 ARG A N 1
ATOM 1530 C CA . ARG A 1 188 ? -5.737 -15.944 2.237 1.00 83.62 188 ARG A CA 1
ATOM 1531 C C . ARG A 1 188 ? -4.519 -15.459 1.443 1.00 83.62 188 ARG A C 1
ATOM 1533 O O . ARG A 1 188 ? -3.529 -16.171 1.365 1.00 83.62 188 ARG A O 1
ATOM 1540 N N . LYS A 1 189 ? -4.592 -14.278 0.824 1.00 82.50 189 LYS A N 1
ATOM 1541 C CA . LYS A 1 189 ? -3.505 -13.733 -0.004 1.00 82.50 189 LYS A CA 1
ATOM 1542 C C . LYS A 1 189 ? -2.381 -13.147 0.845 1.00 82.50 189 LYS A C 1
ATOM 1544 O O . LYS A 1 189 ? -1.210 -13.244 0.483 1.00 82.50 189 LYS A O 1
ATOM 1549 N N . LEU A 1 190 ? -2.762 -12.554 1.972 1.00 86.88 190 LEU A N 1
ATOM 1550 C CA . LEU A 1 190 ? -1.849 -11.937 2.926 1.00 86.88 190 LEU A CA 1
ATOM 1551 C C . LEU A 1 190 ? -1.348 -12.923 3.984 1.00 86.88 190 LEU A C 1
ATOM 1553 O O . LEU A 1 190 ? -0.457 -12.594 4.759 1.00 86.88 190 LEU A O 1
ATOM 1557 N N . GLU A 1 191 ? -1.874 -14.145 4.013 1.00 85.50 191 GLU A N 1
ATOM 1558 C CA . GLU A 1 191 ? -1.413 -15.180 4.925 1.00 85.50 191 GLU A CA 1
ATOM 1559 C C . GLU A 1 191 ? 0.077 -15.486 4.707 1.00 85.50 191 GLU A C 1
ATOM 1561 O O . GLU A 1 191 ? 0.552 -15.643 3.578 1.00 85.50 191 GLU A O 1
ATOM 1566 N N . GLY A 1 192 ? 0.824 -15.512 5.813 1.00 84.94 192 GLY A N 1
ATOM 1567 C CA . GLY A 1 192 ? 2.277 -15.692 5.814 1.00 84.94 192 GLY A CA 1
ATOM 1568 C C . GLY A 1 192 ? 3.076 -14.482 5.320 1.00 84.94 192 GLY A C 1
ATOM 1569 O O . GLY A 1 192 ? 4.291 -14.556 5.329 1.00 84.94 192 GLY A O 1
ATOM 1570 N N . PHE A 1 193 ? 2.415 -13.402 4.888 1.00 87.56 193 PHE A N 1
ATOM 1571 C CA . PHE A 1 193 ? 3.060 -12.140 4.509 1.00 87.56 193 PHE A CA 1
ATOM 1572 C C . PHE A 1 193 ? 2.746 -11.031 5.507 1.00 87.56 193 PHE A C 1
ATOM 1574 O O . PHE A 1 193 ? 3.638 -10.328 5.960 1.00 87.56 193 PHE A O 1
ATOM 1581 N N . LEU A 1 194 ? 1.475 -10.884 5.879 1.00 90.44 194 LEU A N 1
ATOM 1582 C CA . LEU A 1 194 ? 1.019 -9.953 6.899 1.00 90.44 194 LEU A CA 1
ATOM 1583 C C . LEU A 1 194 ? 0.929 -10.670 8.244 1.00 90.44 194 LEU A C 1
ATOM 1585 O O . LEU A 1 194 ? 0.131 -11.595 8.429 1.00 90.44 194 LEU A O 1
ATOM 1589 N N . HIS A 1 195 ? 1.706 -10.186 9.202 1.00 90.81 195 HIS A N 1
ATOM 1590 C CA . HIS A 1 195 ? 1.662 -10.639 10.582 1.00 90.81 195 HIS A CA 1
ATOM 1591 C C . HIS A 1 195 ? 1.041 -9.542 11.436 1.00 90.81 195 HIS A C 1
ATOM 1593 O O . HIS A 1 195 ? 1.556 -8.430 11.486 1.00 90.81 195 HIS A O 1
ATOM 1599 N N . LEU A 1 196 ? -0.080 -9.858 12.083 1.00 91.56 196 LEU A N 1
ATOM 1600 C CA . LEU A 1 196 ? -0.864 -8.929 12.891 1.00 91.56 196 LEU A CA 1
ATOM 1601 C C . LEU A 1 196 ? -0.858 -9.364 14.349 1.00 91.56 196 LEU A C 1
ATOM 1603 O O . LEU A 1 196 ? -1.089 -10.537 14.657 1.00 91.56 196 LEU A O 1
ATOM 1607 N N . TYR A 1 197 ? -0.679 -8.390 15.229 1.00 91.25 197 TYR A N 1
ATOM 1608 C CA . TYR A 1 197 ? -0.617 -8.571 16.666 1.00 91.25 197 TYR A CA 1
ATOM 1609 C C . TYR A 1 197 ? -1.522 -7.558 17.344 1.00 91.25 197 TYR A C 1
ATOM 1611 O O . TYR A 1 197 ? -1.592 -6.395 16.938 1.00 91.25 197 TYR A O 1
ATOM 1619 N N . MET A 1 198 ? -2.185 -7.996 18.406 1.00 89.94 198 MET A N 1
ATOM 1620 C CA . MET A 1 198 ? -2.875 -7.098 19.316 1.00 89.94 198 MET A CA 1
ATOM 1621 C C . MET A 1 198 ? -2.333 -7.314 20.716 1.00 89.94 198 MET A C 1
ATOM 1623 O O . MET A 1 198 ? -2.282 -8.436 21.228 1.00 89.94 198 MET A O 1
ATOM 1627 N N . ASN A 1 199 ? -1.925 -6.214 21.329 1.00 85.25 199 ASN A N 1
ATOM 1628 C CA . ASN A 1 199 ? -1.528 -6.180 22.715 1.00 85.25 199 ASN A CA 1
ATOM 1629 C C . ASN A 1 199 ? -2.597 -5.401 23.496 1.00 85.25 199 ASN A C 1
ATOM 1631 O O . ASN A 1 199 ? -2.731 -4.189 23.285 1.00 85.25 199 ASN A O 1
ATOM 1635 N N . PRO A 1 200 ? -3.362 -6.064 24.384 1.00 68.19 200 PRO A N 1
ATOM 1636 C CA . PRO A 1 200 ? -4.144 -5.381 25.403 1.00 68.19 200 PRO A CA 1
ATOM 1637 C C . PRO A 1 200 ? -3.165 -4.833 26.447 1.00 68.19 200 PRO A C 1
ATOM 1639 O O . PRO A 1 200 ? -2.986 -5.388 27.531 1.00 68.19 200 PRO A O 1
ATOM 1642 N N . SER A 1 201 ? -2.432 -3.786 26.086 1.00 61.66 201 SER A N 1
ATOM 1643 C CA . SER A 1 201 ? -1.423 -3.212 26.954 1.00 61.66 201 SER A CA 1
ATOM 1644 C C . SER A 1 201 ? -1.991 -2.023 27.707 1.00 61.66 201 SER A C 1
ATOM 1646 O O . SER A 1 201 ? -2.568 -1.097 27.148 1.00 61.66 201 SER A O 1
ATOM 1648 N N . LYS A 1 202 ? -1.711 -1.989 29.009 1.00 54.91 202 LYS A N 1
ATOM 1649 C CA . LYS A 1 202 ? -1.644 -0.736 29.763 1.00 54.91 202 LYS A CA 1
ATOM 1650 C C . LYS A 1 202 ? -0.322 -0.055 29.420 1.00 54.91 202 LYS A C 1
ATOM 1652 O O . LYS A 1 202 ? 0.548 0.055 30.282 1.00 54.91 202 LYS A O 1
ATOM 1657 N N . ILE A 1 203 ? -0.113 0.325 28.157 1.00 58.62 203 ILE A N 1
ATOM 1658 C CA . ILE A 1 203 ? 0.948 1.293 27.873 1.00 58.62 203 ILE A CA 1
ATOM 1659 C C . ILE A 1 203 ? 0.571 2.532 28.685 1.00 58.62 203 ILE A C 1
ATOM 1661 O O . ILE A 1 203 ? -0.549 3.032 28.608 1.00 58.62 203 ILE A O 1
ATOM 1665 N N . ARG A 1 204 ? 1.449 2.980 29.578 1.00 58.88 204 ARG A N 1
ATOM 1666 C CA . ARG A 1 204 ? 1.175 4.184 30.359 1.00 58.88 204 ARG A CA 1
ATOM 1667 C C . ARG A 1 204 ? 1.368 5.370 29.430 1.00 58.88 204 ARG A C 1
ATOM 1669 O O . ARG A 1 204 ? 2.475 5.872 29.290 1.00 58.88 204 ARG A O 1
ATOM 1676 N N . LEU A 1 205 ? 0.287 5.792 28.776 1.00 58.53 205 LEU A N 1
ATOM 1677 C CA . LEU A 1 205 ? 0.250 7.031 27.995 1.00 58.53 205 LEU A CA 1
ATOM 1678 C C . LEU A 1 205 ? 0.735 8.215 28.822 1.00 58.53 205 LEU A C 1
ATOM 1680 O O . LEU A 1 205 ? 1.357 9.106 28.269 1.00 58.53 205 LEU A O 1
ATOM 1684 N N . GLU A 1 206 ? 0.516 8.177 30.135 1.00 64.06 206 GLU A N 1
ATOM 1685 C CA . GLU A 1 206 ? 1.084 9.109 31.108 1.00 64.06 206 GLU A CA 1
ATOM 1686 C C . GLU A 1 206 ? 2.603 9.244 30.936 1.00 64.06 206 GLU A C 1
ATOM 1688 O O . GLU A 1 206 ? 3.086 10.352 30.768 1.00 64.06 206 GLU A O 1
ATOM 1693 N N . GLU A 1 207 ? 3.356 8.143 30.842 1.00 64.19 207 GLU A N 1
ATOM 1694 C CA . GLU A 1 207 ? 4.816 8.181 30.667 1.00 64.19 207 GLU A CA 1
ATOM 1695 C C . GLU A 1 207 ? 5.218 8.751 29.289 1.00 64.19 207 GLU A C 1
ATOM 1697 O O . GLU A 1 207 ? 6.226 9.450 29.178 1.00 64.19 207 GLU A O 1
ATOM 1702 N N . ILE A 1 208 ? 4.411 8.511 28.246 1.00 63.88 208 ILE A N 1
ATOM 1703 C CA . ILE A 1 208 ? 4.628 9.053 26.891 1.00 63.88 208 ILE A CA 1
ATOM 1704 C C . ILE A 1 208 ? 4.355 10.561 26.869 1.00 63.88 208 ILE A C 1
ATOM 1706 O O . ILE A 1 208 ? 5.227 11.341 26.488 1.00 63.88 208 ILE A O 1
ATOM 1710 N N . MET A 1 209 ? 3.177 10.976 27.333 1.00 64.19 209 MET A N 1
ATOM 1711 C CA . MET A 1 209 ? 2.719 12.364 27.356 1.00 64.19 209 MET A CA 1
ATOM 1712 C C . MET A 1 209 ? 3.544 13.223 28.317 1.00 64.19 209 MET A C 1
ATOM 1714 O O . MET A 1 209 ? 3.851 14.367 27.987 1.00 64.19 209 MET A O 1
ATOM 1718 N N . GLU A 1 210 ? 3.954 12.689 29.472 1.00 67.69 210 GLU A N 1
ATOM 1719 C CA . GLU A 1 210 ? 4.892 13.356 30.382 1.00 67.69 210 GLU A CA 1
ATOM 1720 C C . GLU A 1 210 ? 6.257 13.545 29.714 1.00 67.69 210 GLU A C 1
ATOM 1722 O O . GLU A 1 210 ? 6.849 14.616 29.838 1.00 67.69 210 GLU A O 1
ATOM 1727 N N . SER A 1 211 ? 6.750 12.545 28.971 1.00 65.50 211 SER A N 1
ATOM 1728 C CA . SER A 1 211 ? 8.035 12.657 28.271 1.00 65.50 211 SER A CA 1
ATOM 1729 C C . SER A 1 211 ? 8.008 13.686 27.135 1.00 65.50 211 SER A C 1
ATOM 1731 O O . SER A 1 211 ? 8.945 14.475 27.019 1.00 65.50 211 SER A O 1
ATOM 1733 N N . GLU A 1 212 ? 6.930 13.737 26.346 1.00 66.88 212 GLU A N 1
ATOM 1734 C CA . GLU A 1 212 ? 6.750 14.730 25.280 1.00 66.88 212 GLU A CA 1
ATOM 1735 C C . GLU A 1 212 ? 6.549 16.138 25.845 1.00 66.88 212 GLU A C 1
ATOM 1737 O O . GLU A 1 212 ? 7.160 17.091 25.362 1.00 66.88 212 GLU A O 1
ATOM 1742 N N . SER A 1 213 ? 5.750 16.281 26.905 1.00 68.88 213 SER A N 1
ATOM 1743 C CA . SER A 1 213 ? 5.526 17.581 27.552 1.00 68.88 213 SER A CA 1
ATOM 1744 C C . SER A 1 213 ? 6.819 18.122 28.165 1.00 68.88 213 SER A C 1
ATOM 1746 O O . SER A 1 213 ? 7.191 19.265 27.904 1.00 68.88 213 SER A O 1
ATOM 1748 N N . ALA A 1 214 ? 7.568 17.275 28.883 1.00 66.31 214 ALA A N 1
ATOM 1749 C CA . ALA A 1 214 ? 8.876 17.632 29.430 1.00 66.31 214 ALA A CA 1
ATOM 1750 C C . ALA A 1 214 ? 9.895 17.989 28.333 1.00 66.31 214 ALA A C 1
ATOM 1752 O O . ALA A 1 214 ? 10.755 18.846 28.538 1.00 66.31 214 ALA A O 1
ATOM 1753 N N . PHE A 1 215 ? 9.810 17.358 27.156 1.00 66.56 215 PHE A N 1
ATOM 1754 C CA . PHE A 1 215 ? 10.670 17.689 26.019 1.00 66.56 215 PHE A CA 1
ATOM 1755 C C . PHE A 1 215 ? 10.371 19.085 25.487 1.00 66.56 215 PHE A C 1
ATOM 1757 O O . PHE A 1 215 ? 11.285 19.895 25.327 1.00 66.56 215 PHE A O 1
ATOM 1764 N N . MET A 1 216 ? 9.091 19.381 25.271 1.00 66.12 216 MET A N 1
ATOM 1765 C CA . MET A 1 216 ? 8.644 20.676 24.768 1.00 66.12 216 MET A CA 1
ATOM 1766 C C . MET A 1 216 ? 8.957 21.815 25.745 1.00 66.12 216 MET A C 1
ATOM 1768 O O . MET A 1 216 ? 9.331 22.900 25.303 1.00 66.12 216 MET A O 1
ATOM 1772 N N . GLU A 1 217 ? 8.874 21.573 27.055 1.00 68.38 217 GLU A N 1
ATOM 1773 C CA . GLU A 1 217 ? 9.335 22.525 28.073 1.00 68.38 217 GLU A CA 1
ATOM 1774 C C . GLU A 1 217 ? 10.855 22.739 28.003 1.00 68.38 217 GLU A C 1
ATOM 1776 O O . GLU A 1 217 ? 11.309 23.882 27.969 1.00 68.38 217 GLU A O 1
ATOM 1781 N N . SER A 1 218 ? 11.644 21.665 27.872 1.00 64.75 218 SER A N 1
ATOM 1782 C CA . SER A 1 218 ? 13.113 21.754 27.837 1.00 64.75 218 SER A CA 1
ATOM 1783 C C . SER A 1 218 ? 13.692 22.453 26.595 1.00 64.75 218 SER A C 1
ATOM 1785 O O . SER A 1 218 ? 14.803 22.976 26.655 1.00 64.75 218 SER A O 1
ATOM 1787 N N . ILE A 1 219 ? 12.957 22.506 25.475 1.00 65.31 219 ILE A N 1
ATOM 1788 C CA . ILE A 1 219 ? 13.362 23.249 24.262 1.00 65.31 219 ILE A CA 1
ATOM 1789 C C . ILE A 1 219 ? 13.272 24.771 24.466 1.00 65.31 219 ILE A C 1
ATOM 1791 O O . ILE A 1 219 ? 13.983 25.521 23.798 1.00 65.31 219 ILE A O 1
ATOM 1795 N N . ASN A 1 220 ? 12.423 25.236 25.386 1.00 63.88 220 ASN A N 1
ATOM 1796 C CA . ASN A 1 220 ? 12.166 26.661 25.597 1.00 63.88 220 ASN A CA 1
ATOM 1797 C C . ASN A 1 220 ? 13.113 27.328 26.616 1.00 63.88 220 ASN A C 1
ATOM 1799 O O . ASN A 1 220 ? 13.034 28.544 26.789 1.00 63.88 220 ASN A O 1
ATOM 1803 N N . GLU A 1 221 ? 14.013 26.584 27.273 1.00 59.69 221 GLU A N 1
ATOM 1804 C CA . GLU A 1 221 ? 14.970 27.137 28.245 1.00 59.69 221 GLU A CA 1
ATOM 1805 C C . GLU A 1 221 ? 16.386 27.323 27.649 1.00 59.69 221 GLU A C 1
ATOM 1807 O O . GLU A 1 221 ? 17.045 26.376 27.218 1.00 59.69 221 GLU A O 1
ATOM 1812 N N . GLU A 1 222 ? 16.879 28.571 27.659 1.00 59.12 222 GLU A N 1
ATOM 1813 C CA . GLU A 1 222 ? 18.147 29.031 27.048 1.00 59.12 222 GLU A CA 1
ATOM 1814 C C . GLU A 1 222 ? 19.450 28.559 27.747 1.00 59.12 222 GLU A C 1
ATOM 1816 O O . GLU A 1 222 ? 20.546 28.909 27.306 1.00 59.12 222 GLU A O 1
ATOM 1821 N N . ASP A 1 223 ? 19.387 27.764 28.819 1.00 58.75 223 ASP A N 1
ATOM 1822 C CA . ASP A 1 223 ? 20.544 27.500 29.690 1.00 58.75 223 ASP A CA 1
ATOM 1823 C C . ASP A 1 223 ? 21.250 26.162 29.425 1.00 58.75 223 ASP A C 1
ATOM 1825 O O . ASP A 1 223 ? 20.611 25.145 29.259 1.00 58.75 223 ASP A O 1
ATOM 1829 N N . LEU A 1 224 ? 22.584 26.086 29.530 1.00 53.12 224 LEU A N 1
ATOM 1830 C CA . LEU A 1 224 ? 23.394 24.855 29.355 1.00 53.12 224 LEU A CA 1
ATOM 1831 C C . LEU A 1 224 ? 22.999 23.647 30.242 1.00 53.12 224 LEU A C 1
ATOM 1833 O O . LEU A 1 224 ? 23.402 22.521 29.942 1.00 53.12 224 LEU A O 1
ATOM 1837 N N . LYS A 1 225 ? 22.218 23.847 31.315 1.00 54.59 225 LYS A N 1
ATOM 1838 C CA . LYS A 1 225 ? 21.580 22.750 32.073 1.00 54.59 225 LYS A CA 1
ATOM 1839 C C . LYS A 1 225 ? 20.489 22.037 31.258 1.00 54.59 225 LYS A C 1
ATOM 1841 O O . LYS A 1 225 ? 20.305 20.835 31.441 1.00 54.59 225 LYS A O 1
ATOM 1846 N N . SER A 1 226 ? 19.895 22.736 30.292 1.00 66.19 226 SER A N 1
ATOM 1847 C CA . SER A 1 226 ? 18.930 22.220 29.328 1.00 66.19 226 SER A CA 1
ATOM 1848 C C . SER A 1 226 ? 19.532 21.162 28.413 1.00 66.19 226 SER A C 1
ATOM 1850 O O . SER A 1 226 ? 18.807 20.267 28.024 1.00 66.19 226 SER A O 1
ATOM 1852 N N . GLN A 1 227 ? 20.839 21.147 28.110 1.00 68.88 227 GLN A N 1
ATOM 1853 C CA . GLN A 1 227 ? 21.378 20.162 27.154 1.00 68.88 227 GLN A CA 1
ATOM 1854 C C . GLN A 1 227 ? 21.397 18.721 27.682 1.00 68.88 227 GLN A C 1
ATOM 1856 O O . GLN A 1 227 ? 21.081 17.793 26.939 1.00 68.88 227 GLN A O 1
ATOM 1861 N N . GLU A 1 228 ? 21.759 18.507 28.949 1.00 74.31 228 GLU A N 1
ATOM 1862 C CA . GLU A 1 228 ? 21.758 17.160 29.541 1.00 74.31 228 GLU A CA 1
ATOM 1863 C C . GLU A 1 228 ? 20.327 16.700 29.863 1.00 74.31 228 GLU A C 1
ATOM 1865 O O . GLU A 1 228 ? 20.014 15.516 29.733 1.00 74.31 228 GLU A O 1
ATOM 1870 N N . GLU A 1 229 ? 19.438 17.627 30.229 1.00 72.38 229 GLU A N 1
ATOM 1871 C CA . GLU A 1 229 ? 18.007 17.356 30.400 1.00 72.38 229 GLU A CA 1
ATOM 1872 C C . GLU A 1 229 ? 17.331 17.048 29.059 1.00 72.38 229 GLU A C 1
ATOM 1874 O O . GLU A 1 229 ? 16.697 16.004 28.946 1.00 72.38 229 GLU A O 1
ATOM 1879 N N . LEU A 1 230 ? 17.581 17.840 28.013 1.00 71.12 230 LEU A N 1
ATOM 1880 C CA . LEU A 1 230 ? 17.182 17.574 26.627 1.00 71.12 230 LEU A CA 1
ATOM 1881 C C . LEU A 1 230 ? 17.692 16.212 26.161 1.00 71.12 230 LEU A C 1
ATOM 1883 O O . LEU A 1 230 ? 16.929 15.447 25.579 1.00 71.12 230 LEU A O 1
ATOM 1887 N N . ARG A 1 231 ? 18.958 15.870 26.443 1.00 78.38 231 ARG A N 1
ATOM 1888 C CA . ARG A 1 231 ? 19.527 14.560 26.093 1.00 78.38 231 ARG A CA 1
ATOM 1889 C C . ARG A 1 231 ? 18.787 13.424 26.791 1.00 78.38 231 ARG A C 1
ATOM 1891 O O . ARG A 1 231 ? 18.413 12.459 26.133 1.00 78.38 231 ARG A O 1
ATOM 1898 N N . ARG A 1 232 ? 18.542 13.535 28.100 1.00 78.12 232 ARG A N 1
ATOM 1899 C CA . ARG A 1 232 ? 17.796 12.523 28.869 1.00 78.12 232 ARG A CA 1
ATOM 1900 C C . ARG A 1 232 ? 16.352 12.398 28.407 1.00 78.12 232 ARG A C 1
ATOM 1902 O O . ARG A 1 232 ? 15.828 11.289 28.366 1.00 78.12 232 ARG A O 1
ATOM 1909 N N . THR A 1 233 ? 15.704 13.512 28.092 1.00 70.94 233 THR A N 1
ATOM 1910 C CA . THR A 1 233 ? 14.327 13.510 27.607 1.00 70.94 233 THR A CA 1
ATOM 1911 C C . THR A 1 233 ? 14.251 12.924 26.201 1.00 70.94 233 THR A C 1
ATOM 1913 O O . THR A 1 233 ? 13.414 12.064 25.954 1.00 70.94 233 THR A O 1
ATOM 1916 N N . TYR A 1 234 ? 15.189 13.270 25.318 1.00 73.31 234 TYR A N 1
ATOM 1917 C CA . TYR A 1 234 ? 15.327 12.654 24.000 1.00 73.31 234 TYR A CA 1
ATOM 1918 C C . TYR A 1 234 ? 15.587 11.144 24.091 1.00 73.31 234 TYR A C 1
ATOM 1920 O O . TYR A 1 234 ? 14.967 10.371 23.368 1.00 73.31 234 TYR A O 1
ATOM 1928 N N . GLU A 1 235 ? 16.472 10.700 24.989 1.00 78.62 235 GLU A N 1
ATOM 1929 C CA . GLU A 1 235 ? 16.722 9.273 25.230 1.00 78.62 235 GLU A CA 1
ATOM 1930 C C . GLU A 1 235 ? 15.451 8.557 25.705 1.00 78.62 235 GLU A C 1
ATOM 1932 O O . GLU A 1 235 ? 15.100 7.527 25.133 1.00 78.62 235 GLU A O 1
ATOM 1937 N N . ARG A 1 236 ? 14.699 9.138 26.654 1.00 73.69 236 ARG A N 1
ATOM 1938 C CA . ARG A 1 236 ? 13.396 8.597 27.079 1.00 73.69 236 ARG A CA 1
ATOM 1939 C C . ARG A 1 236 ? 12.393 8.531 25.932 1.00 73.69 236 ARG A C 1
ATOM 1941 O O . ARG A 1 236 ? 11.775 7.491 25.746 1.00 73.69 236 ARG A O 1
ATOM 1948 N N . MET A 1 237 ? 12.254 9.598 25.144 1.00 70.06 237 MET A N 1
ATOM 1949 C CA . MET A 1 237 ? 11.358 9.617 23.984 1.00 70.06 237 MET A CA 1
ATOM 1950 C C . MET A 1 237 ? 11.747 8.556 22.959 1.00 70.06 237 MET A C 1
ATOM 1952 O O . MET A 1 237 ? 10.883 7.858 22.440 1.00 70.06 237 MET A O 1
ATOM 1956 N N . ARG A 1 238 ? 13.044 8.400 22.683 1.00 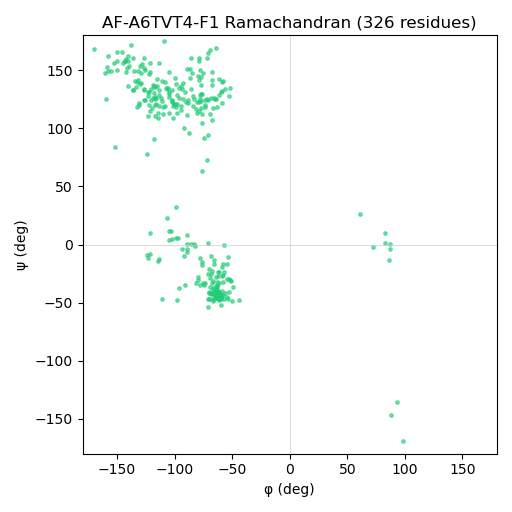76.06 238 ARG A N 1
ATOM 1957 C CA . ARG A 1 238 ? 13.550 7.379 21.765 1.00 76.06 238 ARG A CA 1
ATOM 1958 C C . ARG A 1 238 ? 13.243 5.974 22.275 1.00 76.06 238 ARG A C 1
ATOM 1960 O O . ARG A 1 238 ? 12.846 5.127 21.482 1.00 76.06 238 ARG A O 1
ATOM 1967 N N . ASP A 1 239 ? 13.416 5.724 23.568 1.00 76.31 239 ASP A N 1
ATOM 1968 C CA . ASP A 1 239 ? 13.136 4.420 24.170 1.00 76.31 239 ASP A CA 1
ATOM 1969 C C . ASP A 1 239 ? 11.623 4.122 24.160 1.00 76.31 239 ASP A C 1
ATOM 1971 O O . ASP A 1 239 ? 11.210 3.026 23.775 1.00 76.31 239 ASP A O 1
ATOM 1975 N N . VAL A 1 240 ? 10.787 5.122 24.467 1.00 72.25 240 VAL A N 1
ATOM 1976 C CA . VAL A 1 240 ? 9.321 5.049 24.348 1.00 72.25 240 VAL A CA 1
ATOM 1977 C C . VAL A 1 240 ? 8.906 4.766 22.903 1.00 72.25 240 VAL A C 1
ATOM 1979 O O . VAL A 1 240 ? 8.197 3.793 22.654 1.00 72.25 240 VAL A O 1
ATOM 1982 N N . GLN A 1 241 ? 9.388 5.544 21.932 1.00 70.75 241 GLN A N 1
ATOM 1983 C CA . GLN A 1 241 ? 9.116 5.311 20.511 1.00 70.75 241 GLN A CA 1
ATOM 1984 C C . GLN A 1 241 ? 9.583 3.920 20.075 1.00 70.75 241 GLN A C 1
ATOM 1986 O O . GLN A 1 241 ? 8.842 3.205 19.403 1.00 70.75 241 GLN A O 1
ATOM 1991 N N . GLY A 1 242 ? 10.771 3.493 20.509 1.00 73.31 242 GLY A N 1
ATOM 1992 C CA . GLY A 1 242 ? 11.292 2.151 20.259 1.00 73.31 242 GLY A CA 1
ATOM 1993 C C . GLY A 1 242 ? 10.356 1.049 20.764 1.00 73.31 242 GLY A C 1
ATOM 1994 O O . GLY A 1 242 ? 10.109 0.083 20.044 1.00 73.31 242 GLY A O 1
ATOM 1995 N N . SER A 1 243 ? 9.770 1.221 21.953 1.00 75.19 243 SER A N 1
ATOM 1996 C CA . SER A 1 243 ? 8.798 0.274 22.523 1.00 75.19 243 SER A CA 1
ATOM 1997 C C . SER A 1 243 ? 7.480 0.208 21.739 1.00 75.19 243 SER A C 1
ATOM 1999 O O . SER A 1 243 ? 6.862 -0.853 21.624 1.00 75.19 243 SER A O 1
ATOM 2001 N N . LEU A 1 244 ? 7.059 1.316 21.120 1.00 73.56 244 LEU A N 1
ATOM 2002 C CA . LEU A 1 244 ? 5.871 1.336 20.268 1.00 73.56 244 LEU A CA 1
ATOM 2003 C C . LEU A 1 244 ? 6.096 0.551 18.967 1.00 73.56 244 LEU A C 1
ATOM 2005 O O . LEU A 1 244 ? 5.200 -0.163 18.524 1.00 73.56 244 LEU A O 1
ATOM 2009 N N . PHE A 1 245 ? 7.305 0.604 18.404 1.00 72.25 245 PHE A N 1
ATOM 2010 C CA . PHE A 1 245 ? 7.683 -0.180 17.221 1.00 72.25 245 PHE A CA 1
ATOM 2011 C C . PHE A 1 245 ? 8.005 -1.649 17.508 1.00 72.25 245 PHE A C 1
ATOM 2013 O O . PHE A 1 245 ? 8.121 -2.443 16.568 1.00 72.25 245 PHE A O 1
ATOM 2020 N N . GLN A 1 246 ? 8.156 -2.031 18.778 1.00 77.94 246 GLN A N 1
ATOM 2021 C CA . GLN A 1 246 ? 8.306 -3.430 19.144 1.00 77.94 246 GLN A CA 1
ATOM 2022 C C . GLN A 1 246 ? 7.027 -4.184 18.772 1.00 77.94 246 GLN A C 1
ATOM 2024 O O . GLN A 1 246 ? 5.935 -3.797 19.179 1.00 77.94 246 GLN A O 1
ATOM 2029 N N . ILE A 1 247 ? 7.165 -5.255 17.994 1.00 77.88 247 ILE A N 1
ATOM 2030 C CA . ILE A 1 247 ? 6.062 -6.173 17.722 1.00 77.88 247 ILE A CA 1
ATOM 2031 C C . ILE A 1 247 ? 5.880 -7.044 18.965 1.00 77.88 247 ILE A C 1
ATOM 2033 O O . ILE A 1 247 ? 6.766 -7.819 19.328 1.00 77.88 247 ILE A O 1
ATOM 2037 N N . ASP A 1 248 ? 4.759 -6.865 19.649 1.00 75.12 248 ASP A N 1
ATOM 2038 C CA . ASP A 1 248 ? 4.424 -7.530 20.901 1.00 75.12 248 ASP A CA 1
ATOM 2039 C C . ASP A 1 248 ? 2.915 -7.811 20.992 1.00 75.12 248 ASP A C 1
ATOM 2041 O O . ASP A 1 248 ? 2.111 -7.293 20.215 1.00 75.12 248 ASP A O 1
ATOM 2045 N N . GLY A 1 249 ? 2.528 -8.663 21.943 1.00 79.12 249 GLY A N 1
ATOM 2046 C CA . GLY A 1 249 ? 1.151 -9.128 22.107 1.00 79.12 249 GLY A CA 1
ATOM 2047 C C . GLY A 1 249 ? 0.894 -10.503 21.491 1.00 79.12 249 GLY A C 1
ATOM 2048 O O . GLY A 1 249 ? 1.818 -11.239 21.139 1.00 79.12 249 GLY A O 1
ATOM 2049 N N . LEU A 1 250 ? -0.384 -10.865 21.409 1.00 81.19 250 LEU A N 1
ATOM 2050 C CA . LEU A 1 250 ? -0.823 -12.117 20.798 1.00 81.19 250 LEU A CA 1
ATOM 2051 C C . LEU A 1 250 ? -0.992 -11.909 19.298 1.00 81.19 250 LEU A C 1
ATOM 2053 O O . LEU A 1 250 ? -1.461 -10.851 18.867 1.00 81.19 250 LEU A O 1
ATOM 2057 N N . THR A 1 251 ? -0.650 -12.921 18.498 1.00 87.94 251 THR A N 1
ATOM 2058 C CA . THR A 1 251 ? -1.034 -12.886 17.086 1.00 87.94 251 THR A CA 1
ATOM 2059 C C . THR A 1 251 ? -2.558 -12.848 17.012 1.00 87.94 251 THR A C 1
ATOM 2061 O O . THR A 1 251 ? -3.228 -13.513 17.802 1.00 87.94 251 THR A O 1
ATOM 2064 N N . ILE A 1 252 ? -3.133 -12.107 16.061 1.00 86.38 252 ILE A N 1
ATOM 2065 C CA . ILE A 1 252 ? -4.599 -12.041 15.912 1.00 86.38 252 ILE A CA 1
ATOM 2066 C C . ILE A 1 252 ? -5.223 -13.442 15.768 1.00 86.38 252 ILE A C 1
ATOM 2068 O O . ILE A 1 252 ? -6.357 -13.652 16.189 1.00 86.38 252 ILE A O 1
ATOM 2072 N N . LYS A 1 253 ? -4.485 -14.411 15.206 1.00 86.44 253 LYS A N 1
ATOM 2073 C CA . LYS A 1 253 ? -4.940 -15.803 15.053 1.00 86.44 253 LYS A CA 1
ATOM 2074 C C . LYS A 1 253 ? -5.050 -16.550 16.386 1.00 86.44 253 LYS A C 1
ATOM 2076 O O . LYS A 1 253 ? -5.879 -17.447 16.494 1.00 86.44 253 LYS A O 1
ATOM 2081 N N . ASP A 1 254 ? -4.242 -16.173 17.372 1.00 88.00 254 ASP A N 1
ATOM 2082 C CA . ASP A 1 254 ? -4.187 -16.813 18.690 1.00 88.00 254 ASP A CA 1
ATOM 2083 C C . ASP A 1 254 ? -5.093 -16.120 19.723 1.00 88.00 254 ASP A C 1
ATOM 2085 O O . ASP A 1 254 ? -5.200 -16.568 20.865 1.00 88.00 254 ASP A O 1
ATOM 2089 N N . ILE A 1 255 ? -5.747 -15.017 19.348 1.00 87.88 255 ILE A N 1
ATOM 2090 C CA . ILE A 1 255 ? -6.664 -14.295 20.228 1.00 87.88 255 ILE A CA 1
ATOM 2091 C C . ILE A 1 255 ? -8.006 -15.016 20.302 1.00 87.88 255 ILE A C 1
ATOM 2093 O O . ILE A 1 255 ? -8.668 -15.275 19.296 1.00 87.88 255 ILE A O 1
ATOM 2097 N N . HIS A 1 256 ? -8.453 -15.261 21.530 1.00 90.12 256 HIS A N 1
ATOM 2098 C CA . HIS A 1 256 ? -9.807 -15.709 21.806 1.00 90.12 256 HIS A CA 1
ATOM 2099 C C . HIS A 1 256 ? -10.722 -14.500 21.998 1.00 90.12 256 HIS A C 1
ATOM 2101 O O . HIS A 1 256 ? -10.614 -13.777 22.986 1.00 90.12 256 HIS A O 1
ATOM 2107 N N . PHE A 1 257 ? -11.632 -14.297 21.050 1.00 91.81 257 PHE A N 1
ATOM 2108 C CA . PHE A 1 257 ? -12.701 -13.315 21.174 1.00 91.81 257 PHE A CA 1
ATOM 2109 C C . PHE A 1 257 ? -13.930 -13.915 21.897 1.00 91.81 257 PHE A C 1
ATOM 2111 O O . PHE A 1 257 ? -14.171 -15.121 21.783 1.00 91.81 257 PHE A O 1
ATOM 2118 N N . PRO A 1 258 ? -14.736 -13.101 22.607 1.00 94.19 258 PRO A N 1
ATOM 2119 C CA . PRO A 1 258 ? -14.573 -11.659 22.777 1.00 94.19 258 PRO A CA 1
ATOM 2120 C C . PRO A 1 258 ? -13.495 -11.285 23.807 1.00 94.19 258 PRO A C 1
ATOM 2122 O O . PRO A 1 258 ? -13.288 -12.003 24.782 1.00 94.19 258 PRO A O 1
ATOM 2125 N N . MET A 1 259 ? -12.850 -10.132 23.614 1.00 92.00 259 MET A N 1
ATOM 2126 C CA . MET A 1 259 ? -11.946 -9.521 24.597 1.00 92.00 259 MET A CA 1
ATOM 2127 C C . MET A 1 259 ? -12.605 -8.308 25.239 1.00 92.00 259 MET A C 1
ATOM 2129 O O . MET A 1 259 ? -13.165 -7.475 24.533 1.00 92.00 259 MET A O 1
ATOM 2133 N N . GLU A 1 260 ? -12.529 -8.194 26.560 1.00 92.75 260 GLU A N 1
ATOM 2134 C CA . GLU A 1 260 ? -13.147 -7.097 27.307 1.00 92.75 260 GLU A CA 1
ATOM 2135 C C . GLU A 1 260 ? -12.118 -6.019 27.641 1.00 92.75 260 GLU A C 1
ATOM 2137 O O . GLU A 1 260 ? -10.996 -6.333 28.039 1.00 92.75 260 GLU A O 1
ATOM 2142 N N . PHE A 1 261 ? -12.528 -4.760 27.498 1.00 91.81 261 PHE A N 1
ATOM 2143 C CA . PHE A 1 261 ? -11.721 -3.587 27.798 1.00 91.81 261 PHE A CA 1
ATOM 2144 C C . PHE A 1 261 ? -12.517 -2.586 28.629 1.00 91.81 261 PHE A C 1
ATOM 2146 O O . PHE A 1 261 ? -13.701 -2.343 28.379 1.00 91.81 261 PHE A O 1
ATOM 2153 N N . ASN A 1 262 ? -11.855 -1.977 29.604 1.00 92.44 262 ASN A N 1
ATOM 2154 C CA . ASN A 1 262 ? -12.409 -0.890 30.401 1.00 92.44 262 ASN A CA 1
ATOM 2155 C C . ASN A 1 262 ? -12.124 0.468 29.747 1.00 92.44 262 ASN A C 1
ATOM 2157 O O . ASN A 1 262 ? -11.093 0.651 29.101 1.00 92.44 262 ASN A O 1
ATOM 2161 N N . SER A 1 263 ? -12.999 1.449 29.979 1.00 91.62 263 SER A N 1
ATOM 2162 C CA . SER A 1 263 ? -12.716 2.848 29.627 1.00 91.62 263 SER A CA 1
ATOM 2163 C C . SER A 1 263 ? -11.358 3.296 30.193 1.00 91.62 263 SER A C 1
ATOM 2165 O O . SER A 1 263 ? -11.020 3.013 31.345 1.00 91.62 263 SER A O 1
ATOM 2167 N N . GLY A 1 264 ? -10.567 3.970 29.359 1.00 88.50 264 GLY A N 1
ATOM 2168 C CA . GLY A 1 264 ? -9.205 4.415 29.650 1.00 88.50 264 GLY A CA 1
ATOM 2169 C C . GLY A 1 264 ? -8.109 3.384 29.364 1.00 88.50 264 GLY A C 1
ATOM 2170 O O . GLY A 1 264 ? -6.937 3.761 29.317 1.00 88.50 264 GLY A O 1
ATOM 2171 N N . GLU A 1 265 ? -8.449 2.109 29.139 1.00 90.06 265 GLU A N 1
ATOM 2172 C CA . GLU A 1 265 ? -7.475 1.119 28.670 1.00 90.06 265 GLU A CA 1
ATOM 2173 C C . GLU A 1 265 ? -7.046 1.399 27.228 1.00 90.06 265 GLU A C 1
ATOM 2175 O O . GLU A 1 265 ? -7.624 2.228 26.522 1.00 90.06 265 GLU A O 1
ATOM 2180 N N . GLN A 1 266 ? -5.985 0.723 26.796 1.00 88.25 266 GLN A N 1
ATOM 2181 C CA . GLN A 1 266 ? -5.428 0.897 25.467 1.00 88.25 266 GLN A CA 1
ATOM 2182 C C . GLN A 1 266 ? -5.315 -0.423 24.728 1.00 88.25 266 GLN A C 1
ATOM 2184 O O . GLN A 1 266 ? -5.115 -1.493 25.304 1.00 88.25 266 GLN A O 1
ATOM 2189 N N . ILE A 1 267 ? -5.421 -0.301 23.414 1.00 90.12 267 ILE A N 1
ATOM 2190 C CA . ILE A 1 267 ? -5.286 -1.388 22.466 1.00 90.12 267 ILE A CA 1
ATOM 2191 C C . ILE A 1 267 ? -4.175 -0.986 21.509 1.00 90.12 267 ILE A C 1
ATOM 2193 O O . ILE A 1 267 ? -4.330 -0.061 20.706 1.00 90.12 267 ILE A O 1
ATOM 2197 N N . LYS A 1 268 ? -3.039 -1.678 21.593 1.00 90.06 268 LYS A N 1
ATOM 2198 C CA . LYS A 1 268 ? -1.984 -1.557 20.592 1.00 90.06 268 LYS A CA 1
ATOM 2199 C C . LYS A 1 268 ? -2.198 -2.626 19.538 1.00 90.06 268 LYS A C 1
ATOM 2201 O O . LYS A 1 268 ? -2.247 -3.814 19.844 1.00 90.06 268 LYS A O 1
ATOM 2206 N N . ILE A 1 269 ? -2.276 -2.194 18.292 1.00 91.12 269 ILE A N 1
ATOM 2207 C CA . ILE A 1 269 ? -2.316 -3.073 17.131 1.00 91.12 269 ILE A CA 1
ATOM 2208 C C . ILE A 1 269 ? -1.027 -2.838 16.381 1.00 91.12 269 ILE A C 1
ATOM 2210 O O . ILE A 1 269 ? -0.751 -1.714 15.967 1.00 91.12 269 ILE A O 1
ATOM 2214 N N . SER A 1 270 ? -0.226 -3.884 16.246 1.00 91.81 270 SER A N 1
ATOM 2215 C CA . SER A 1 270 ? 1.023 -3.830 15.501 1.00 91.81 270 SER A CA 1
ATOM 2216 C C . SER A 1 270 ? 1.002 -4.845 14.376 1.00 91.81 270 SER A C 1
ATOM 2218 O O . SER A 1 270 ? 0.349 -5.887 14.459 1.00 91.81 270 SER A O 1
ATOM 2220 N N . TYR A 1 271 ? 1.677 -4.511 13.288 1.00 92.06 271 TYR A N 1
ATOM 2221 C CA . TYR A 1 271 ? 1.805 -5.404 12.158 1.00 92.06 271 TYR A CA 1
ATOM 2222 C C . TYR A 1 271 ? 3.158 -5.261 11.496 1.00 92.06 271 TYR A C 1
ATOM 2224 O O . TYR A 1 271 ? 3.806 -4.219 11.589 1.00 92.06 271 TYR A O 1
ATOM 2232 N N . TYR A 1 272 ? 3.575 -6.312 10.805 1.00 90.56 272 TYR A N 1
ATOM 2233 C CA . TYR A 1 272 ? 4.674 -6.218 9.864 1.00 90.56 272 TYR A CA 1
ATOM 2234 C C . TYR A 1 272 ? 4.387 -7.033 8.610 1.00 90.56 272 TYR A C 1
ATOM 2236 O O . TYR A 1 272 ? 3.621 -8.003 8.636 1.00 90.56 272 TYR A O 1
ATOM 2244 N N . PHE A 1 273 ? 5.012 -6.608 7.519 1.00 87.81 273 PHE A N 1
ATOM 2245 C CA . PHE A 1 273 ? 5.045 -7.346 6.269 1.00 87.81 273 PHE A CA 1
ATOM 2246 C C . PHE A 1 273 ? 6.366 -8.095 6.167 1.00 87.81 273 PHE A C 1
ATOM 2248 O O . PHE A 1 273 ? 7.434 -7.476 6.170 1.00 87.81 273 PHE A O 1
ATOM 2255 N N . ASP A 1 274 ? 6.298 -9.422 6.108 1.00 83.62 274 ASP A N 1
ATOM 2256 C CA . ASP A 1 274 ? 7.477 -10.256 5.945 1.00 83.62 274 ASP A CA 1
ATOM 2257 C C . ASP A 1 274 ? 8.032 -10.096 4.526 1.00 83.62 274 ASP A C 1
ATOM 2259 O O . ASP A 1 274 ? 7.595 -10.722 3.567 1.00 83.62 274 ASP A O 1
ATOM 2263 N N . SER A 1 275 ? 8.991 -9.185 4.397 1.00 67.81 275 SER A N 1
ATOM 2264 C CA . SER A 1 275 ? 9.769 -8.958 3.177 1.00 67.81 275 SER A CA 1
ATOM 2265 C C . SER A 1 275 ? 11.169 -9.568 3.278 1.00 67.81 275 SER A C 1
ATOM 2267 O O . SER A 1 275 ? 12.042 -9.248 2.470 1.00 67.81 275 SER A O 1
ATOM 2269 N N . THR A 1 276 ? 11.414 -10.399 4.302 1.00 58.78 276 THR A N 1
ATOM 2270 C CA . THR A 1 276 ? 12.762 -10.861 4.654 1.00 58.78 276 THR A CA 1
ATOM 2271 C C . THR A 1 276 ? 13.295 -11.936 3.716 1.00 58.78 276 THR A C 1
ATOM 2273 O O . THR A 1 276 ? 14.512 -12.113 3.621 1.00 58.78 276 THR A O 1
ATOM 2276 N N . GLU A 1 277 ? 12.426 -12.589 2.944 1.00 52.97 277 GLU A N 1
ATOM 2277 C CA . GLU A 1 277 ? 12.858 -13.466 1.869 1.00 52.97 277 GLU A CA 1
ATOM 2278 C C . GLU A 1 277 ? 12.996 -12.694 0.555 1.00 52.97 277 GLU A C 1
ATOM 2280 O O . GLU A 1 277 ? 12.026 -12.189 -0.005 1.00 52.97 277 GLU A O 1
ATOM 2285 N N . GLU A 1 278 ? 14.200 -12.730 -0.026 1.00 52.41 278 GLU A N 1
ATOM 2286 C CA . GLU A 1 278 ? 14.481 -12.350 -1.425 1.00 52.41 278 GLU A CA 1
ATOM 2287 C C . GLU A 1 278 ? 13.640 -13.151 -2.458 1.00 52.41 278 GLU A C 1
ATOM 2289 O O . GLU A 1 278 ? 13.771 -12.953 -3.669 1.00 52.41 278 GLU A O 1
ATOM 2294 N N . HIS A 1 279 ? 12.790 -14.064 -1.972 1.00 51.19 279 HIS A N 1
ATOM 2295 C CA . HIS A 1 279 ? 11.971 -15.017 -2.707 1.00 51.19 279 HIS A CA 1
ATOM 2296 C C . HIS A 1 279 ? 10.460 -14.890 -2.461 1.00 51.19 279 HIS A C 1
ATOM 2298 O O . HIS A 1 279 ? 9.710 -15.542 -3.190 1.00 51.19 279 HIS A O 1
ATOM 2304 N N . ASP A 1 280 ? 9.979 -14.069 -1.512 1.00 63.94 280 ASP A N 1
ATOM 2305 C CA . ASP A 1 280 ? 8.533 -13.822 -1.442 1.00 63.94 280 ASP A CA 1
ATOM 2306 C C . ASP A 1 280 ? 8.149 -12.865 -2.567 1.00 63.94 280 ASP A C 1
ATOM 2308 O O . ASP A 1 280 ? 8.371 -11.658 -2.483 1.00 63.94 280 ASP A O 1
ATOM 2312 N N . GLN A 1 281 ? 7.534 -13.409 -3.617 1.00 67.31 281 GLN A N 1
ATOM 2313 C CA . GLN A 1 281 ? 7.051 -12.665 -4.780 1.00 67.31 281 GLN A CA 1
ATOM 2314 C C . GLN A 1 281 ? 6.123 -11.499 -4.409 1.00 67.31 281 GLN A C 1
ATOM 2316 O O . GLN A 1 281 ? 5.831 -10.677 -5.258 1.00 67.31 281 GLN A O 1
ATOM 2321 N N . ARG A 1 282 ? 5.660 -11.374 -3.163 1.00 76.19 282 ARG A N 1
ATOM 2322 C CA . ARG A 1 282 ? 4.787 -10.291 -2.707 1.00 76.19 282 ARG A CA 1
ATOM 2323 C C . ARG A 1 282 ? 5.532 -9.058 -2.182 1.00 76.19 282 ARG A C 1
ATOM 2325 O O . ARG A 1 282 ? 4.887 -8.074 -1.821 1.00 76.19 282 ARG A O 1
ATOM 2332 N N . TYR A 1 283 ? 6.870 -9.032 -2.183 1.00 76.00 283 TYR A N 1
ATOM 2333 C CA . TYR A 1 283 ? 7.639 -7.874 -1.686 1.00 76.00 283 TYR A CA 1
ATOM 2334 C C . TYR A 1 283 ? 7.341 -6.557 -2.430 1.00 76.00 283 TYR A C 1
ATOM 2336 O O . TYR A 1 283 ? 7.640 -5.474 -1.925 1.00 76.00 283 TYR A O 1
ATOM 2344 N N . HIS A 1 284 ? 6.776 -6.635 -3.638 1.00 81.88 284 HIS A N 1
ATOM 2345 C CA . HIS A 1 284 ? 6.408 -5.484 -4.460 1.00 81.88 284 HIS A CA 1
ATOM 2346 C C . HIS A 1 284 ? 4.926 -5.101 -4.378 1.00 81.88 284 HIS A C 1
ATOM 2348 O O . HIS A 1 284 ? 4.505 -4.199 -5.100 1.00 81.88 284 HIS A O 1
ATOM 2354 N N . LEU A 1 285 ? 4.146 -5.750 -3.506 1.00 89.00 285 LEU A N 1
ATOM 2355 C CA . LEU A 1 285 ? 2.738 -5.416 -3.324 1.00 89.00 285 LEU A CA 1
ATOM 2356 C C . LEU A 1 285 ? 2.577 -4.103 -2.565 1.00 89.00 285 LEU A C 1
ATOM 2358 O O . LEU A 1 285 ? 3.022 -3.967 -1.421 1.00 89.00 285 LEU A O 1
ATOM 2362 N N . PHE A 1 286 ? 1.858 -3.171 -3.179 1.00 92.38 286 PHE A N 1
ATOM 2363 C CA . PHE A 1 286 ? 1.349 -1.989 -2.502 1.00 92.38 286 PHE A CA 1
ATOM 2364 C C . PHE A 1 286 ? 0.036 -2.355 -1.825 1.00 92.38 286 PHE A C 1
ATOM 2366 O O . PHE A 1 286 ? -0.904 -2.784 -2.482 1.00 92.38 286 PHE A O 1
ATOM 2373 N N . ILE A 1 287 ? -0.026 -2.224 -0.506 1.00 92.50 287 ILE A N 1
ATOM 2374 C CA . ILE A 1 287 ? -1.198 -2.617 0.279 1.00 92.50 287 ILE A CA 1
ATOM 2375 C C . ILE A 1 287 ? -1.699 -1.389 1.011 1.00 92.50 287 ILE A C 1
ATOM 2377 O O . ILE A 1 287 ? -0.918 -0.647 1.603 1.00 92.50 287 ILE A O 1
ATOM 2381 N N . ASP A 1 288 ? -3.003 -1.180 0.969 1.00 93.25 288 ASP A N 1
ATOM 2382 C CA . ASP A 1 288 ? -3.676 -0.156 1.753 1.00 93.25 288 ASP A CA 1
ATOM 2383 C C . ASP A 1 288 ? -5.097 -0.643 2.004 1.00 93.25 288 ASP A C 1
ATOM 2385 O O . ASP A 1 288 ? -6.006 -0.362 1.222 1.00 93.25 288 ASP A O 1
ATOM 2389 N N . ILE A 1 289 ? -5.246 -1.470 3.034 1.00 92.25 289 ILE A N 1
ATOM 2390 C CA . ILE A 1 289 ? -6.501 -2.135 3.375 1.00 92.25 289 ILE A CA 1
ATOM 2391 C C . ILE A 1 289 ? -7.034 -1.624 4.705 1.00 92.25 289 ILE A C 1
ATOM 2393 O O . ILE A 1 289 ? -6.287 -1.164 5.570 1.00 92.25 289 ILE A O 1
ATOM 2397 N N . GLU A 1 290 ? -8.339 -1.759 4.881 1.00 89.38 290 GLU A N 1
ATOM 2398 C CA . GLU A 1 290 ? -9.030 -1.408 6.108 1.00 89.38 290 GLU A CA 1
ATOM 2399 C C . GLU A 1 290 ? -9.394 -2.699 6.852 1.00 89.38 290 GLU A C 1
ATOM 2401 O O . GLU A 1 290 ? -10.179 -3.518 6.376 1.00 89.38 290 GLU A O 1
ATOM 2406 N N . ALA A 1 291 ? -8.780 -2.904 8.013 1.00 90.25 291 ALA A N 1
ATOM 2407 C CA . ALA A 1 291 ? -9.193 -3.921 8.963 1.00 90.25 291 ALA A CA 1
ATOM 2408 C C . ALA A 1 291 ? -10.311 -3.379 9.861 1.00 90.25 291 ALA A C 1
ATOM 2410 O O . ALA A 1 291 ? -10.353 -2.197 10.193 1.00 90.25 291 ALA A O 1
ATOM 2411 N N . MET A 1 292 ? -11.209 -4.262 10.268 1.00 90.44 292 MET A N 1
ATOM 2412 C CA . MET A 1 292 ? -12.415 -3.975 11.024 1.00 90.44 292 MET A CA 1
ATOM 2413 C C . MET A 1 292 ? -12.352 -4.668 12.381 1.00 90.44 292 MET A C 1
ATOM 2415 O O . MET A 1 292 ? -12.162 -5.882 12.473 1.00 90.44 292 MET A O 1
ATOM 2419 N N . LEU A 1 293 ? -12.556 -3.894 13.437 1.00 92.19 293 LEU A N 1
ATOM 2420 C CA . LEU A 1 293 ? -12.849 -4.384 14.775 1.00 92.19 293 LEU A CA 1
ATOM 2421 C C . LEU A 1 293 ? -14.357 -4.334 14.986 1.00 92.19 293 LEU A C 1
ATOM 2423 O O . LEU A 1 293 ? -14.929 -3.248 15.082 1.00 92.19 293 LEU A O 1
ATOM 2427 N N . LEU A 1 294 ? -15.002 -5.489 15.110 1.00 93.31 294 LEU A N 1
ATOM 2428 C CA . LEU A 1 294 ? -16.382 -5.520 15.576 1.00 93.31 294 LEU A CA 1
ATOM 2429 C C . LEU A 1 294 ? -16.375 -5.361 17.094 1.00 93.31 294 LEU A C 1
ATOM 2431 O O . LEU A 1 294 ? -15.752 -6.161 17.791 1.00 93.31 294 LEU A O 1
ATOM 2435 N N . ILE A 1 295 ? -17.066 -4.349 17.606 1.00 93.94 295 ILE A N 1
ATOM 2436 C CA . ILE A 1 295 ? -17.112 -4.043 19.035 1.00 93.94 295 ILE A CA 1
ATOM 2437 C C . ILE A 1 295 ? -18.550 -3.955 19.540 1.00 93.94 295 ILE A C 1
ATOM 2439 O O . ILE A 1 295 ? -19.462 -3.614 18.790 1.00 93.94 295 ILE A O 1
ATOM 2443 N N . GLU A 1 296 ? -18.747 -4.250 20.820 1.00 94.81 296 GLU A N 1
ATOM 2444 C CA . GLU A 1 296 ? -20.018 -4.113 21.530 1.00 94.81 296 GLU A CA 1
ATOM 2445 C C . GLU A 1 296 ? -19.778 -3.363 22.842 1.00 94.81 296 GLU A C 1
ATOM 2447 O O . GLU A 1 296 ? -18.971 -3.797 23.664 1.00 94.81 296 GLU A O 1
ATOM 2452 N N . THR A 1 297 ? -20.431 -2.218 23.032 1.00 92.81 297 THR A N 1
ATOM 2453 C CA . THR A 1 297 ? -20.314 -1.436 24.272 1.00 92.81 297 THR A CA 1
ATOM 2454 C C . THR A 1 297 ? -21.024 -2.147 25.424 1.00 92.81 297 THR A C 1
ATOM 2456 O O . THR A 1 297 ? -21.843 -3.045 25.215 1.00 92.81 297 THR A O 1
ATOM 2459 N N . VAL A 1 298 ? -20.761 -1.733 26.666 1.00 90.25 298 VAL A N 1
ATOM 2460 C CA . VAL A 1 298 ? -21.497 -2.242 27.844 1.00 90.25 298 VAL A CA 1
ATOM 2461 C C . VAL A 1 298 ? -23.015 -2.030 27.763 1.00 90.25 298 VAL A C 1
ATOM 2463 O O . VAL A 1 298 ? -23.767 -2.771 28.391 1.00 90.25 298 VAL A O 1
ATOM 2466 N N . GLU A 1 299 ? -23.470 -1.057 26.970 1.00 89.75 299 GLU A N 1
ATOM 2467 C CA . GLU A 1 299 ? -24.889 -0.781 26.713 1.00 89.75 299 GLU A CA 1
ATOM 2468 C C . GLU A 1 299 ? -25.491 -1.691 25.624 1.00 89.75 299 GLU A C 1
ATOM 2470 O O . GLU A 1 299 ? -26.682 -1.608 25.329 1.00 89.75 299 GLU A O 1
ATOM 2475 N N . GLY A 1 300 ? -24.687 -2.580 25.028 1.00 90.88 300 GLY A N 1
ATOM 2476 C CA . GLY A 1 300 ? -25.099 -3.502 23.969 1.00 90.88 300 GLY A CA 1
ATOM 2477 C C . GLY A 1 300 ? -25.098 -2.889 22.566 1.00 90.88 300 GLY A C 1
ATOM 2478 O O . GLY A 1 300 ? -25.595 -3.512 21.626 1.00 90.88 300 GLY A O 1
ATOM 2479 N N . VAL A 1 301 ? -24.550 -1.681 22.398 1.00 90.94 301 VAL A N 1
ATOM 2480 C CA . VAL A 1 301 ? -24.445 -1.023 21.089 1.00 90.94 301 VAL A CA 1
ATOM 2481 C C . VAL A 1 301 ? -23.284 -1.634 20.316 1.00 90.94 301 VAL A C 1
ATOM 2483 O O . VAL A 1 301 ? -22.152 -1.649 20.795 1.00 90.94 301 VAL A O 1
ATOM 2486 N N . ARG A 1 302 ? -23.552 -2.121 19.101 1.00 91.00 302 ARG A N 1
ATOM 2487 C CA . ARG A 1 302 ? -22.522 -2.671 18.214 1.00 91.00 302 ARG A CA 1
ATOM 2488 C C . ARG A 1 302 ? -21.991 -1.612 17.267 1.00 91.00 302 ARG A C 1
ATOM 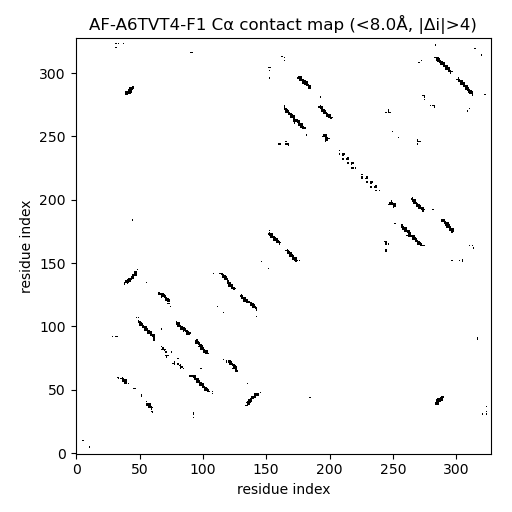2490 O O . ARG A 1 302 ? -22.777 -0.897 16.654 1.00 91.00 302 ARG A O 1
ATOM 2497 N N . ARG A 1 303 ? -20.668 -1.544 17.126 1.00 89.19 303 ARG A N 1
ATOM 2498 C CA . ARG A 1 303 ? -19.976 -0.624 16.212 1.00 89.19 303 ARG A CA 1
ATOM 2499 C C . ARG A 1 303 ? -18.851 -1.354 15.477 1.00 89.19 303 ARG A C 1
ATOM 2501 O O . ARG A 1 303 ? -18.399 -2.409 15.920 1.00 89.19 303 ARG A O 1
ATOM 2508 N N . ILE A 1 304 ? -18.402 -0.797 14.356 1.00 87.94 304 ILE A N 1
ATOM 2509 C CA . ILE A 1 304 ? -17.270 -1.318 13.578 1.00 87.94 304 ILE A CA 1
ATOM 2510 C C . ILE A 1 304 ? -16.143 -0.293 13.638 1.00 87.94 304 ILE A C 1
ATOM 2512 O O . ILE A 1 304 ? -16.241 0.743 13.011 1.00 87.94 304 ILE A O 1
ATOM 2516 N N . GLN A 1 305 ? -15.051 -0.542 14.350 1.00 88.06 305 GLN A N 1
ATOM 2517 C CA . GLN A 1 305 ? -13.914 0.376 14.295 1.00 88.06 305 GLN A CA 1
ATOM 2518 C C . GLN A 1 305 ? -12.971 -0.006 13.151 1.00 88.06 305 GLN A C 1
ATOM 2520 O O . GLN A 1 305 ? -12.407 -1.099 13.138 1.00 88.06 305 GLN A O 1
ATOM 2525 N N . SER A 1 306 ? -12.753 0.926 12.228 1.00 87.38 306 SER A N 1
ATOM 2526 C CA . SER A 1 306 ? -11.781 0.778 11.148 1.00 87.38 306 SER A CA 1
ATOM 2527 C C . SER A 1 306 ? -10.345 1.052 11.586 1.00 87.38 306 SER A C 1
ATOM 2529 O O . SER A 1 306 ? -10.081 1.967 12.373 1.00 87.38 306 SER A O 1
ATOM 2531 N N . LEU A 1 307 ? -9.416 0.300 11.000 1.00 87.88 307 LEU A N 1
ATOM 2532 C CA . LEU A 1 307 ? -7.971 0.401 11.168 1.00 87.88 307 LEU A CA 1
ATOM 2533 C C . LEU A 1 307 ? -7.292 0.282 9.806 1.00 87.88 307 LEU A C 1
ATOM 2535 O O . LEU A 1 307 ? -7.578 -0.647 9.056 1.00 87.88 307 LEU A O 1
ATOM 2539 N N . TYR A 1 308 ? -6.350 1.165 9.498 1.00 88.81 308 TYR A N 1
ATOM 2540 C CA . TYR A 1 308 ? -5.622 1.103 8.231 1.00 88.81 308 TYR A CA 1
ATOM 2541 C C . TYR A 1 308 ? -4.355 0.259 8.364 1.00 88.81 308 TYR A C 1
ATOM 2543 O O . TYR A 1 308 ? -3.554 0.463 9.277 1.00 88.81 308 TYR A O 1
ATOM 2551 N N . ILE A 1 309 ? -4.166 -0.673 7.432 1.00 91.38 309 ILE A N 1
ATOM 2552 C CA . ILE A 1 309 ? -2.954 -1.481 7.292 1.00 91.38 309 ILE A CA 1
ATOM 2553 C C . ILE A 1 309 ? -2.338 -1.152 5.939 1.00 91.38 309 ILE A C 1
ATOM 2555 O O . ILE A 1 309 ? -2.953 -1.363 4.892 1.00 91.38 309 ILE A O 1
ATOM 2559 N N . GLN A 1 310 ? -1.104 -0.656 5.965 1.00 91.56 310 GLN A N 1
ATOM 2560 C CA . GLN A 1 310 ? -0.421 -0.154 4.778 1.00 91.56 310 GLN A CA 1
ATOM 2561 C C . GLN A 1 310 ? 0.949 -0.800 4.578 1.00 91.56 310 GLN A C 1
ATOM 2563 O O . GLN A 1 310 ? 1.756 -0.845 5.506 1.00 91.56 310 GLN A O 1
ATOM 2568 N N . ASN A 1 311 ? 1.224 -1.226 3.343 1.00 90.44 311 ASN A N 1
ATOM 2569 C CA . ASN A 1 311 ? 2.554 -1.565 2.845 1.00 90.44 311 ASN A CA 1
ATOM 2570 C C . ASN A 1 311 ? 2.894 -0.659 1.660 1.00 90.44 311 ASN A C 1
ATOM 2572 O O . ASN A 1 311 ? 2.229 -0.708 0.623 1.00 90.44 311 ASN A O 1
ATOM 2576 N N . ARG A 1 312 ? 3.945 0.150 1.796 1.00 88.94 312 ARG A N 1
ATOM 2577 C CA . ARG A 1 312 ? 4.464 1.012 0.723 1.00 88.94 312 ARG A CA 1
ATOM 2578 C C . ARG A 1 312 ? 5.942 0.684 0.508 1.00 88.94 312 ARG A C 1
ATOM 2580 O O . ARG A 1 312 ? 6.797 1.406 1.032 1.00 88.94 312 ARG A O 1
ATOM 2587 N N . PRO A 1 313 ? 6.250 -0.429 -0.186 1.00 87.19 313 PRO A N 1
ATOM 2588 C CA . PRO A 1 313 ? 7.614 -0.921 -0.295 1.00 87.19 313 PRO A CA 1
ATOM 2589 C C . PRO A 1 313 ? 8.539 0.125 -0.924 1.00 87.19 313 PRO A C 1
ATOM 2591 O O . PRO A 1 313 ? 8.180 0.827 -1.871 1.00 87.19 313 PRO A O 1
ATOM 2594 N N . GLN A 1 314 ? 9.752 0.214 -0.382 1.00 84.81 314 GLN A N 1
ATOM 2595 C CA . GLN A 1 314 ? 10.837 1.012 -0.941 1.00 84.81 314 GLN A CA 1
ATOM 2596 C C . GLN A 1 314 ? 11.782 0.075 -1.681 1.00 84.81 314 GLN A C 1
ATOM 2598 O O . GLN A 1 314 ? 12.358 -0.835 -1.083 1.00 84.81 314 GLN A O 1
ATOM 2603 N N . PHE A 1 315 ? 11.951 0.284 -2.984 1.00 87.06 315 PHE A N 1
ATOM 2604 C CA . PHE A 1 315 ? 12.787 -0.601 -3.786 1.00 87.06 315 PHE A CA 1
ATOM 2605 C C . PHE A 1 315 ? 14.216 -0.089 -3.880 1.00 87.06 315 PHE A C 1
ATOM 2607 O O . PHE A 1 315 ? 14.466 1.089 -4.132 1.00 87.06 315 PHE A O 1
ATOM 2614 N N . SER A 1 316 ? 15.165 -1.011 -3.781 1.00 88.19 316 SER A N 1
ATOM 2615 C CA . SER A 1 316 ? 16.526 -0.827 -4.269 1.00 88.19 316 SER A CA 1
ATOM 2616 C C . SER A 1 316 ? 16.592 -1.015 -5.788 1.00 88.19 316 SER A C 1
ATOM 2618 O O . SER A 1 316 ? 15.776 -1.708 -6.397 1.00 88.19 316 SER A O 1
ATOM 2620 N N . SER A 1 317 ? 17.652 -0.501 -6.421 1.00 88.31 317 SER A N 1
ATOM 2621 C CA . SER A 1 317 ? 17.907 -0.763 -7.849 1.00 88.31 317 SER A CA 1
ATOM 2622 C C . SER A 1 317 ? 18.041 -2.261 -8.176 1.00 88.31 317 SER A C 1
ATOM 2624 O O . SER A 1 317 ? 17.815 -2.663 -9.315 1.00 88.31 317 SER A O 1
ATOM 2626 N N . ARG A 1 318 ? 18.443 -3.098 -7.204 1.00 87.88 318 ARG A N 1
ATOM 2627 C CA . ARG A 1 318 ? 18.500 -4.560 -7.367 1.00 87.88 318 ARG A CA 1
ATOM 2628 C C . ARG A 1 318 ? 17.094 -5.152 -7.436 1.00 87.88 318 ARG A C 1
ATOM 2630 O O . ARG A 1 318 ? 16.834 -5.913 -8.360 1.00 87.88 318 ARG A O 1
ATOM 2637 N N . GLN A 1 319 ? 16.209 -4.748 -6.527 1.00 88.50 319 GLN A N 1
ATOM 2638 C CA . GLN A 1 319 ? 14.815 -5.198 -6.497 1.00 88.50 319 GLN A CA 1
ATOM 2639 C C . GLN A 1 319 ? 14.048 -4.771 -7.751 1.00 88.50 319 GLN A C 1
ATOM 2641 O O . GLN A 1 319 ? 13.354 -5.603 -8.319 1.00 88.50 319 GLN A O 1
ATOM 2646 N N . ILE A 1 320 ? 14.238 -3.544 -8.256 1.00 90.88 320 ILE A N 1
ATOM 2647 C CA . ILE A 1 320 ? 13.630 -3.118 -9.533 1.00 90.88 320 ILE A CA 1
ATOM 2648 C C . ILE A 1 320 ? 14.043 -4.044 -10.682 1.00 90.88 320 ILE A C 1
ATOM 2650 O O . ILE A 1 320 ? 13.199 -4.526 -11.431 1.00 90.88 320 ILE A O 1
ATOM 2654 N N . ARG A 1 321 ? 15.338 -4.365 -10.796 1.00 88.50 321 ARG A N 1
ATOM 2655 C CA . ARG A 1 321 ? 15.818 -5.303 -11.823 1.00 88.50 321 ARG A CA 1
ATOM 2656 C C . ARG A 1 321 ? 15.249 -6.710 -11.659 1.00 88.50 321 ARG A C 1
ATOM 2658 O O . ARG A 1 321 ? 15.105 -7.401 -12.660 1.00 88.50 321 ARG A O 1
ATOM 2665 N N . GLN A 1 322 ? 14.990 -7.145 -10.430 1.00 88.31 322 GLN A N 1
ATOM 2666 C CA . GLN A 1 322 ? 14.370 -8.439 -10.160 1.00 88.31 322 GLN A CA 1
ATOM 2667 C C . GLN A 1 322 ? 12.894 -8.443 -10.578 1.00 88.31 322 GLN A C 1
ATOM 2669 O O . GLN A 1 322 ? 12.520 -9.317 -11.350 1.00 88.31 322 GLN A O 1
ATOM 2674 N N . ILE A 1 323 ? 12.119 -7.411 -10.217 1.00 89.75 323 ILE A N 1
ATOM 2675 C CA . ILE A 1 323 ? 10.717 -7.246 -10.656 1.00 89.75 323 ILE A CA 1
ATOM 2676 C C . ILE A 1 323 ? 10.625 -7.317 -12.186 1.00 89.75 323 ILE A C 1
ATOM 2678 O O . ILE A 1 323 ? 9.810 -8.053 -12.733 1.00 89.75 323 ILE A O 1
ATOM 2682 N N . ILE A 1 324 ? 11.508 -6.598 -12.890 1.00 90.12 324 ILE A N 1
ATOM 2683 C CA . ILE A 1 324 ? 11.537 -6.581 -14.361 1.00 90.12 324 ILE A CA 1
ATOM 2684 C C . ILE A 1 324 ? 11.847 -7.966 -14.946 1.00 90.12 324 ILE A C 1
ATOM 2686 O O . ILE A 1 324 ? 11.332 -8.305 -16.004 1.00 90.12 324 ILE A O 1
ATOM 2690 N N . LYS A 1 325 ? 12.701 -8.763 -14.294 1.00 88.38 325 LYS A N 1
ATOM 2691 C CA . LYS A 1 325 ? 13.031 -10.121 -14.755 1.00 88.38 325 LYS A CA 1
ATOM 2692 C C . LYS A 1 325 ? 11.910 -11.123 -14.515 1.00 88.38 325 LYS A C 1
ATOM 2694 O O . LYS A 1 325 ? 11.813 -12.074 -15.272 1.00 88.38 325 LYS A O 1
ATOM 2699 N N . GLU A 1 326 ? 11.145 -10.954 -13.443 1.00 86.62 326 GLU A N 1
ATOM 2700 C CA . GLU A 1 326 ? 10.062 -11.869 -13.067 1.00 86.62 326 GLU A CA 1
ATOM 2701 C C . GLU A 1 326 ? 8.783 -11.623 -13.877 1.00 86.62 326 GLU A C 1
ATOM 2703 O O . GLU A 1 326 ? 8.004 -12.550 -14.074 1.00 86.62 326 GLU A O 1
ATOM 2708 N N . ARG A 1 327 ? 8.570 -10.386 -14.346 1.00 82.25 327 ARG A N 1
ATOM 2709 C CA . ARG A 1 327 ? 7.356 -9.959 -15.064 1.00 82.25 327 ARG A CA 1
ATOM 2710 C C . ARG A 1 327 ? 7.534 -9.789 -16.581 1.00 82.25 327 ARG A C 1
ATOM 2712 O O . ARG A 1 327 ? 6.664 -9.218 -17.231 1.00 82.25 327 ARG A O 1
ATOM 2719 N N . ARG A 1 328 ? 8.654 -10.256 -17.132 1.00 73.81 328 ARG A N 1
ATOM 2720 C CA . ARG A 1 328 ? 8.880 -10.431 -18.574 1.00 73.81 328 ARG A CA 1
ATOM 2721 C C . ARG A 1 328 ? 8.888 -11.905 -18.913 1.00 73.81 328 ARG A C 1
ATOM 2723 O O . ARG A 1 328 ? 8.366 -12.244 -19.993 1.00 73.81 328 ARG A O 1
#

Secondary structure (DSSP, 8-state):
-------HHHHHHHHHHHHHHHHHHHHHHHHT--SS-EEPPEEEEEE--SEEEEEEEEEEETT----EEEEE-TTS-GGGEEEEEEEEEE-SSEEEEEEEEEEE-TTHHHHSBTTBEEEEEEEEEETTS-EEEEEEEEEEEE--PPPPGGG-SEEEEEEEE-TTSEEEEEEEESS-EEEEEEE-TTHHHHTTTEEEEEE-----HHHHHHHHHHHHHHHT--STHHHHHHHHHHHHHHHHHHHHHS--SEEGGG--S-EEE-TT-EEEEEEEE----TT-TTTT-EEEEEEEEEEEETT--EEEEEEEEEE-PPPPHHHHHHHHHH--